Protein AF-A0A6G2D5B6-F1 (afdb_monomer_lite)

Sequence (195 aa):
SSVTNPEGFRYNTQAQFISVTIPQNAKKISLKSFAGEHTWGDEVVFADAKLIKTVSTQTITPDLLNKGINGGVYLSDLEWVDATHGDDDKSKTVQKDKPFTPGNNGSNNKIKLLIDGKEVEFNKGLGTVASNPSSIKYDVSGANVTRFISYVGIDRSANHLNSDYADIQKFEVVADGKVIYSSDSKYPKGIKYDT

Radius of gyration: 15.68 Å; chains: 1; bounding box: 34×40×46 Å

InterPro domains:
  IPR008979 Galactose-binding-like domain superfamily [SSF49785] (2-54)
  IPR008979 Galactose-binding-like domain superfamily [SSF49785] (70-195)
  IPR013222 Glycosyl hydrolase family 98, putative carbohydrate-binding module [PF08305] (73-184)
  IPR013222 Glycosyl hydrolase family 98, putative carbohydrate-binding module [SM00776] (69-195)
  IPR038637 NPCBM domain superfamily [G3DSA:2.60.120.1060] (1-56)
  IPR038637 NPCBM domain superfamily [G3DSA:2.60.120.1060] (57-195)

Organism: Streptococcus pneumoniae (NCBI:txid1313)

Structure (mmCIF, N/CA/C/O backbone):
data_AF-A0A6G2D5B6-F1
#
_entry.id   AF-A0A6G2D5B6-F1
#
loop_
_atom_site.group_PDB
_atom_site.id
_atom_site.type_symbol
_atom_site.label_atom_id
_atom_site.label_alt_id
_atom_site.label_comp_id
_atom_site.label_asym_id
_atom_site.label_entity_id
_atom_site.label_seq_id
_atom_site.pdbx_PDB_ins_code
_atom_site.Cartn_x
_atom_site.Cartn_y
_atom_site.Cartn_z
_atom_site.occupancy
_atom_site.B_iso_or_equiv
_atom_site.auth_seq_id
_atom_site.auth_comp_id
_atom_site.auth_asym_id
_atom_site.auth_atom_id
_atom_site.pdbx_PDB_model_num
ATOM 1 N N . SER A 1 1 ? -14.657 14.402 -26.625 1.00 35.28 1 SER A N 1
ATOM 2 C CA . SER A 1 1 ? -14.292 15.005 -25.330 1.00 35.28 1 SER A CA 1
ATOM 3 C C . SER A 1 1 ? -13.106 14.235 -24.788 1.00 35.28 1 SER A C 1
ATOM 5 O O . SER A 1 1 ? -13.252 13.077 -24.429 1.00 35.28 1 SER A O 1
ATOM 7 N N . SER A 1 2 ? -11.914 14.824 -24.829 1.00 28.02 2 SER A N 1
ATOM 8 C CA . SER A 1 2 ? -10.714 14.243 -24.224 1.00 28.02 2 SER A CA 1
ATOM 9 C C . SER A 1 2 ? -10.890 14.272 -22.710 1.00 28.02 2 SER A C 1
ATOM 11 O O . SER A 1 2 ? -10.758 15.326 -22.090 1.00 28.02 2 SER A O 1
ATOM 13 N N . VAL A 1 3 ? -11.277 13.136 -22.132 1.00 32.19 3 VAL A N 1
ATOM 14 C CA . VAL A 1 3 ? -11.217 12.932 -20.687 1.00 32.19 3 VAL A CA 1
ATOM 15 C C . VAL A 1 3 ? -9.738 13.014 -20.339 1.00 32.19 3 VAL A C 1
ATOM 17 O O . VAL A 1 3 ? -8.967 12.119 -20.664 1.00 32.19 3 VAL A O 1
ATOM 20 N N . THR A 1 4 ? -9.315 14.142 -19.779 1.00 35.69 4 THR A N 1
ATOM 21 C CA . THR A 1 4 ? -8.015 14.241 -19.128 1.00 35.69 4 THR A CA 1
ATOM 22 C C . THR A 1 4 ? -8.052 13.243 -17.981 1.00 35.69 4 THR A C 1
ATOM 24 O O . THR A 1 4 ? -8.719 13.503 -16.977 1.00 35.69 4 THR A O 1
ATOM 27 N N . ASN A 1 5 ? -7.411 12.084 -18.153 1.00 40.75 5 ASN A N 1
ATOM 28 C CA . ASN A 1 5 ? -7.082 11.231 -17.020 1.00 40.75 5 ASN A CA 1
ATOM 29 C C . ASN A 1 5 ? -6.375 12.127 -15.989 1.00 40.75 5 ASN A C 1
ATOM 31 O O . ASN A 1 5 ? -5.531 12.935 -16.397 1.00 40.75 5 ASN A O 1
ATOM 35 N N . PRO A 1 6 ? -6.739 12.070 -14.696 1.00 52.88 6 PRO A N 1
ATOM 36 C CA . PRO A 1 6 ? -5.962 12.764 -13.676 1.00 52.88 6 PRO A CA 1
ATOM 37 C C . PRO A 1 6 ? -4.495 12.363 -13.868 1.00 52.88 6 PRO A C 1
ATOM 39 O O . PRO A 1 6 ? -4.231 11.178 -14.075 1.00 52.88 6 PRO A O 1
ATOM 42 N N . GLU A 1 7 ? -3.557 13.323 -13.905 1.00 70.19 7 GLU A N 1
ATOM 43 C CA . GLU A 1 7 ? -2.139 12.954 -14.023 1.00 70.19 7 GLU A CA 1
ATOM 44 C C . GLU A 1 7 ? -1.847 12.044 -12.810 1.00 70.19 7 GLU A C 1
ATOM 46 O O . GLU A 1 7 ? -2.046 12.440 -11.665 1.00 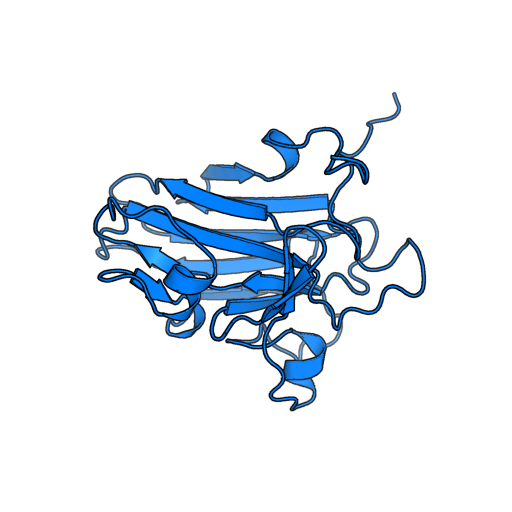70.19 7 GLU A O 1
ATOM 51 N N . GLY A 1 8 ? -1.576 10.763 -13.048 1.00 81.56 8 GLY A N 1
ATOM 52 C CA . GLY A 1 8 ? -1.497 9.753 -11.997 1.00 81.56 8 GLY A CA 1
ATOM 53 C C . GLY A 1 8 ? -0.216 9.870 -11.167 1.00 81.56 8 GLY A C 1
ATOM 54 O O . GLY A 1 8 ? 0.294 10.955 -10.888 1.00 81.56 8 GLY A O 1
ATOM 55 N N . PHE A 1 9 ? 0.346 8.728 -10.792 1.00 87.56 9 PHE A N 1
ATOM 56 C CA . PHE A 1 9 ? 1.683 8.622 -10.225 1.00 87.56 9 PHE A CA 1
ATOM 57 C C . PHE A 1 9 ? 2.639 8.106 -11.294 1.00 87.56 9 PHE A C 1
ATOM 59 O O . PHE A 1 9 ? 2.364 7.102 -11.946 1.00 87.56 9 PHE A O 1
ATOM 66 N N . ARG A 1 10 ? 3.774 8.792 -11.422 1.00 89.88 10 ARG A N 1
ATOM 67 C CA . ARG A 1 10 ? 4.937 8.418 -12.227 1.00 89.88 10 ARG A CA 1
ATOM 68 C C . ARG A 1 10 ? 6.090 8.014 -11.324 1.00 89.88 10 ARG A C 1
ATOM 70 O O . ARG A 1 10 ? 6.077 8.276 -10.118 1.00 89.88 10 ARG A O 1
ATOM 77 N N . TYR A 1 11 ? 7.139 7.437 -11.909 1.00 87.50 11 TYR A N 1
ATOM 78 C CA . TYR A 1 11 ? 8.318 7.025 -11.143 1.00 87.50 11 TYR A CA 1
ATOM 79 C C . TYR A 1 11 ? 8.907 8.173 -10.304 1.00 87.50 11 TYR A C 1
ATOM 81 O O . TYR A 1 11 ? 9.361 7.941 -9.195 1.00 87.50 11 TYR A O 1
ATOM 89 N N . ASN A 1 12 ? 8.891 9.421 -10.771 1.00 86.75 12 ASN A N 1
ATOM 90 C CA . ASN A 1 12 ? 9.445 10.577 -10.056 1.00 86.75 12 ASN A CA 1
ATOM 91 C C . ASN A 1 12 ? 8.426 11.303 -9.158 1.00 86.75 12 ASN A C 1
ATOM 93 O O . ASN A 1 12 ? 8.773 12.307 -8.538 1.00 86.75 12 ASN A O 1
ATOM 97 N N . THR A 1 13 ? 7.191 10.808 -9.055 1.00 88.12 13 THR A N 1
ATOM 98 C CA . THR A 1 13 ? 6.174 11.396 -8.182 1.00 88.12 13 THR A CA 1
ATOM 99 C C . THR A 1 13 ? 6.577 11.247 -6.717 1.00 88.12 13 THR A C 1
ATOM 101 O O . THR A 1 13 ? 6.950 10.160 -6.267 1.00 88.12 13 THR A O 1
ATOM 104 N N . GLN A 1 14 ? 6.487 12.346 -5.964 1.00 90.62 14 GLN A N 1
ATOM 105 C CA . GLN A 1 14 ? 6.689 12.312 -4.520 1.00 90.62 14 GLN A CA 1
ATOM 106 C C . GLN A 1 14 ? 5.610 11.459 -3.847 1.00 90.62 14 GLN A C 1
ATOM 108 O O . GLN A 1 14 ? 4.440 11.473 -4.237 1.00 90.62 14 GLN A O 1
ATOM 113 N N . ALA A 1 15 ? 6.000 10.725 -2.813 1.00 90.25 15 ALA A N 1
ATOM 114 C CA . ALA A 1 15 ? 5.080 9.922 -2.038 1.00 90.25 15 ALA A CA 1
ATOM 115 C C . ALA A 1 15 ? 4.042 10.796 -1.342 1.00 90.25 15 ALA A C 1
ATOM 117 O O . ALA A 1 15 ? 4.342 11.846 -0.774 1.00 90.25 15 ALA A O 1
ATOM 118 N N . GLN A 1 16 ? 2.807 10.313 -1.332 1.00 89.94 16 GLN A N 1
ATOM 119 C CA . GLN A 1 16 ? 1.714 10.992 -0.661 1.00 89.94 16 GLN A CA 1
ATOM 120 C C . GLN A 1 16 ? 1.486 10.408 0.719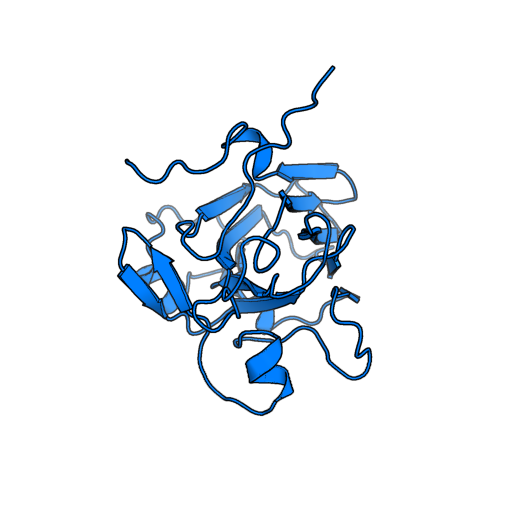 1.00 89.94 16 GLN A C 1
ATOM 122 O O . GLN A 1 16 ? 1.273 9.205 0.871 1.00 89.94 16 GLN A O 1
ATOM 127 N N . PHE A 1 17 ? 1.470 11.280 1.723 1.00 89.12 17 PHE A N 1
ATOM 128 C CA . PHE A 1 17 ? 1.008 10.915 3.051 1.00 89.12 17 PHE A CA 1
ATOM 129 C C . PHE A 1 17 ? -0.522 10.841 3.088 1.00 89.12 17 PHE A C 1
ATOM 131 O O . PHE A 1 17 ? -1.223 11.800 2.745 1.00 89.12 17 PHE A O 1
ATOM 138 N N . ILE A 1 18 ? -1.041 9.714 3.564 1.00 89.12 18 ILE A N 1
ATOM 139 C CA . ILE A 1 18 ? -2.468 9.447 3.718 1.00 89.12 18 ILE A CA 1
ATOM 140 C C . ILE A 1 18 ? -2.763 9.237 5.198 1.00 89.12 18 ILE A C 1
ATOM 142 O O . ILE A 1 18 ? -2.106 8.448 5.872 1.00 89.12 18 ILE A O 1
ATOM 146 N N . SER A 1 19 ? -3.787 9.928 5.694 1.00 89.38 19 SER A N 1
ATOM 147 C CA . SER A 1 19 ? -4.329 9.756 7.040 1.00 89.38 19 SER A CA 1
ATOM 148 C C . SER A 1 19 ? -5.839 9.921 6.977 1.00 89.38 19 SER A C 1
ATOM 150 O O . SER A 1 19 ? -6.347 11.030 6.802 1.00 89.38 19 SER A O 1
ATOM 152 N N . VAL A 1 20 ? -6.558 8.802 7.040 1.00 90.50 20 VAL A N 1
ATOM 153 C CA . VAL A 1 20 ? -7.995 8.750 6.738 1.00 90.50 20 VAL A CA 1
ATOM 154 C C . VAL A 1 20 ? -8.753 8.155 7.908 1.00 90.50 20 VAL A C 1
ATOM 156 O O . VAL A 1 20 ? -8.360 7.133 8.471 1.00 90.50 20 VAL A O 1
ATOM 159 N N . THR A 1 21 ? -9.839 8.819 8.291 1.00 91.31 21 THR A N 1
ATOM 160 C CA . THR A 1 21 ? -10.740 8.322 9.330 1.00 91.31 21 THR A CA 1
ATOM 161 C C . THR A 1 21 ? -11.545 7.154 8.776 1.00 91.31 21 THR A C 1
ATOM 163 O O . THR A 1 21 ? -12.127 7.249 7.696 1.00 91.31 21 THR A O 1
ATOM 166 N N . ILE A 1 22 ? -11.590 6.058 9.526 1.00 91.88 22 ILE A N 1
ATOM 167 C CA . ILE A 1 22 ? -12.395 4.886 9.192 1.00 91.88 22 ILE A CA 1
ATOM 168 C C . ILE A 1 22 ? -13.758 5.034 9.884 1.00 91.88 22 ILE A C 1
ATOM 170 O O . ILE A 1 22 ? -13.793 5.376 11.070 1.00 91.88 22 ILE A O 1
ATOM 174 N N . PRO A 1 23 ? -14.883 4.820 9.172 1.00 91.94 23 PRO A N 1
ATOM 175 C CA . PRO A 1 23 ? -16.209 4.857 9.777 1.00 91.94 23 PRO A CA 1
ATOM 176 C C . PRO A 1 23 ? -16.317 3.932 10.993 1.00 91.94 23 PRO A C 1
ATOM 178 O O . PRO A 1 23 ? -15.758 2.835 11.005 1.00 91.94 23 PRO A O 1
ATOM 181 N N . GLN A 1 24 ? -17.069 4.360 12.009 1.00 88.88 24 GLN A N 1
ATOM 182 C CA . GLN A 1 24 ? -17.345 3.508 13.163 1.00 88.88 24 GLN A CA 1
ATOM 183 C C . GLN A 1 24 ? -17.981 2.190 12.714 1.00 88.88 24 GLN A C 1
ATOM 185 O O . GLN A 1 24 ? -18.845 2.176 11.839 1.00 88.88 24 GLN A O 1
ATOM 190 N N . ASN A 1 25 ? -17.567 1.096 13.354 1.00 89.00 25 ASN A N 1
ATOM 191 C CA . ASN A 1 25 ? -18.041 -0.261 13.078 1.00 89.00 25 ASN A CA 1
ATOM 192 C C . ASN A 1 25 ? -17.725 -0.773 11.665 1.00 89.00 25 ASN A C 1
ATOM 194 O O . ASN A 1 25 ? -18.338 -1.759 11.246 1.00 89.00 25 ASN A O 1
ATOM 198 N N . ALA A 1 26 ? -16.786 -0.138 10.949 1.00 93.50 26 ALA A N 1
ATOM 199 C CA . ALA A 1 26 ? -16.317 -0.664 9.679 1.00 93.50 26 ALA A CA 1
ATOM 200 C C . ALA A 1 26 ? -15.845 -2.110 9.859 1.00 93.50 26 ALA A C 1
ATOM 202 O O . ALA A 1 26 ? -15.137 -2.422 10.821 1.00 93.50 26 ALA A O 1
ATOM 203 N N . LYS A 1 27 ? -16.253 -2.996 8.952 1.00 95.56 27 LYS A N 1
ATOM 204 C CA . LYS A 1 27 ? -15.915 -4.427 9.024 1.00 95.56 27 LYS A CA 1
ATOM 205 C C . LYS A 1 27 ? -14.795 -4.794 8.077 1.00 95.56 27 LYS A C 1
ATOM 207 O O . LYS A 1 27 ? -14.061 -5.735 8.333 1.00 95.56 27 LYS A O 1
ATOM 212 N N . LYS A 1 28 ? -14.650 -4.058 6.985 1.00 96.81 28 LYS A N 1
ATOM 213 C CA . LYS A 1 28 ? -13.671 -4.338 5.948 1.00 96.81 28 LYS A CA 1
ATOM 214 C C . LYS A 1 28 ? -12.988 -3.065 5.508 1.00 96.81 28 LYS A C 1
ATOM 216 O O . LYS A 1 28 ? -13.651 -2.073 5.211 1.00 96.81 28 LYS A O 1
ATOM 221 N N . ILE A 1 29 ? -11.672 -3.140 5.368 1.00 97.19 29 ILE A N 1
ATOM 222 C CA . ILE A 1 29 ? -10.880 -2.138 4.658 1.00 97.19 29 ILE A CA 1
ATOM 223 C C . ILE A 1 29 ? -10.251 -2.772 3.420 1.00 97.19 29 ILE A C 1
ATOM 225 O O . ILE A 1 29 ? -9.898 -3.952 3.409 1.00 97.19 29 ILE A O 1
ATOM 229 N N . SER A 1 30 ? -10.170 -2.019 2.331 1.00 97.56 30 SER A N 1
ATOM 230 C CA . SER A 1 30 ? -9.502 -2.443 1.104 1.00 97.56 30 SER A CA 1
ATOM 231 C C . SER A 1 30 ? -8.621 -1.324 0.572 1.00 97.56 30 SER A C 1
ATOM 233 O O . SER A 1 30 ? -9.078 -0.191 0.425 1.00 97.56 30 SER A O 1
ATOM 235 N N . LEU A 1 31 ? -7.373 -1.665 0.277 1.00 98.00 31 LEU A N 1
ATOM 236 C CA . LEU A 1 31 ? -6.421 -0.828 -0.441 1.00 98.00 31 LEU A CA 1
ATOM 237 C C . LEU A 1 31 ? -6.525 -1.213 -1.917 1.00 98.00 31 LEU A C 1
ATOM 239 O O . LEU A 1 31 ? -6.400 -2.399 -2.229 1.00 98.00 31 LEU A O 1
ATOM 243 N N . LYS A 1 32 ? -6.816 -0.261 -2.806 1.00 98.00 32 LYS A N 1
ATOM 244 C CA . LYS A 1 32 ? -6.979 -0.520 -4.242 1.00 98.00 32 LYS A CA 1
ATOM 245 C C . LYS A 1 32 ? -6.041 0.327 -5.084 1.00 98.00 32 LYS A C 1
ATOM 247 O O . LYS A 1 32 ? -6.094 1.549 -4.978 1.00 98.00 32 LYS A O 1
ATOM 252 N N . SER A 1 33 ? -5.278 -0.310 -5.966 1.00 96.69 33 SER A N 1
ATOM 253 C CA . SER A 1 33 ? -4.358 0.382 -6.875 1.00 96.69 33 SER A CA 1
ATOM 254 C C . SER A 1 33 ? -4.756 0.162 -8.328 1.00 96.69 33 SER A C 1
ATOM 256 O O . SER A 1 33 ? -4.870 -0.989 -8.772 1.00 96.69 33 SER A O 1
ATOM 258 N N . PHE A 1 34 ? -4.950 1.270 -9.042 1.00 95.19 34 PHE A N 1
ATOM 259 C CA . PHE A 1 34 ? -5.425 1.315 -10.419 1.00 95.19 34 PHE A CA 1
ATOM 260 C C . PHE A 1 34 ? -4.263 1.617 -11.366 1.00 95.19 34 PHE A C 1
ATOM 262 O O . PHE A 1 34 ? -3.658 2.683 -11.269 1.00 95.19 34 PHE A O 1
ATOM 269 N N . ALA A 1 35 ? -3.961 0.674 -12.248 1.00 91.94 35 ALA A N 1
ATOM 270 C CA . ALA A 1 35 ? -2.974 0.806 -13.308 1.00 91.94 35 ALA A CA 1
ATOM 271 C C . ALA A 1 35 ? -3.462 1.771 -14.396 1.00 91.94 35 ALA A C 1
ATOM 273 O O . ALA A 1 35 ? -4.663 2.031 -14.512 1.00 91.94 35 ALA A O 1
ATOM 274 N N . GLY A 1 36 ? -2.523 2.301 -15.175 1.00 87.50 36 GLY A N 1
ATOM 275 C CA . GLY A 1 36 ? -2.739 3.034 -16.420 1.00 87.50 36 GLY A CA 1
ATOM 276 C C . GLY A 1 36 ? -3.270 2.137 -17.534 1.00 87.50 36 GLY A C 1
ATOM 277 O O . GLY A 1 36 ? -4.255 1.416 -17.375 1.00 87.50 36 GLY A O 1
ATOM 278 N N . GLU A 1 37 ? -2.623 2.206 -18.690 1.00 87.12 37 GLU A N 1
ATOM 279 C CA . GLU A 1 37 ? -2.917 1.322 -19.824 1.00 87.12 37 GLU A CA 1
ATOM 280 C C . GLU A 1 37 ? -2.371 -0.099 -19.604 1.00 87.12 37 GLU A C 1
ATOM 282 O O . GLU A 1 37 ? -2.962 -1.084 -20.057 1.00 87.12 37 GLU A O 1
ATOM 287 N N . HIS A 1 38 ? -1.270 -0.210 -18.860 1.00 88.94 38 HIS A N 1
ATOM 288 C CA . HIS A 1 38 ? -0.549 -1.447 -18.567 1.00 88.94 38 HIS A CA 1
ATOM 289 C C . HIS A 1 38 ? -0.212 -1.527 -17.078 1.00 88.94 38 HIS A C 1
ATOM 291 O O . HIS A 1 38 ? -0.259 -0.519 -16.390 1.00 88.94 38 HIS A O 1
ATOM 297 N N . THR A 1 39 ? 0.152 -2.715 -16.587 1.00 92.69 39 THR A N 1
ATOM 298 C CA . THR A 1 39 ? 0.587 -2.938 -15.190 1.00 92.69 39 THR A CA 1
ATOM 299 C C . THR A 1 39 ? 2.110 -2.859 -15.018 1.00 92.69 39 THR A C 1
ATOM 301 O O . THR A 1 39 ? 2.661 -3.214 -13.974 1.00 92.69 39 THR A O 1
ATOM 304 N N . TRP A 1 40 ? 2.828 -2.463 -16.068 1.00 90.88 40 TRP A N 1
ATOM 305 C CA . TRP A 1 40 ? 4.275 -2.607 -16.161 1.00 90.88 40 TRP A CA 1
ATOM 306 C C . TRP A 1 40 ? 5.001 -1.624 -15.249 1.00 90.88 40 TRP A C 1
ATOM 308 O O . TRP A 1 40 ? 4.860 -0.417 -15.374 1.00 90.88 40 TRP A O 1
ATOM 318 N N . GLY A 1 41 ? 5.819 -2.130 -14.325 1.00 87.50 41 GLY A N 1
ATOM 319 C CA . GLY A 1 41 ? 6.552 -1.268 -13.393 1.00 87.50 41 GLY A CA 1
ATOM 320 C C . GLY A 1 41 ? 5.665 -0.529 -12.385 1.00 87.50 41 GLY A C 1
ATOM 321 O O . GLY A 1 41 ? 6.181 0.302 -11.640 1.00 87.50 41 GLY A O 1
ATOM 322 N N . ASP A 1 42 ? 4.370 -0.856 -12.304 1.00 92.88 42 ASP A N 1
ATOM 323 C CA . ASP A 1 42 ? 3.409 -0.270 -11.362 1.00 92.88 42 ASP A CA 1
ATOM 324 C C . ASP A 1 42 ? 3.588 -0.830 -9.942 1.00 92.88 42 ASP A C 1
ATOM 326 O O . ASP A 1 42 ? 2.636 -1.267 -9.291 1.00 92.88 42 ASP A O 1
ATOM 330 N N . GLU A 1 43 ? 4.832 -0.835 -9.469 1.00 93.50 43 GLU A N 1
ATOM 331 C CA . GLU A 1 43 ? 5.305 -1.329 -8.175 1.00 93.50 43 GLU A CA 1
ATOM 332 C C . GLU A 1 43 ? 4.850 -0.385 -7.050 1.00 93.50 43 GLU A C 1
ATOM 334 O O . GLU A 1 43 ? 5.628 0.382 -6.470 1.00 93.50 43 GLU A O 1
ATOM 339 N N . VAL A 1 44 ? 3.547 -0.409 -6.771 1.00 96.44 44 VAL A N 1
ATOM 340 C CA . VAL A 1 44 ? 2.918 0.385 -5.719 1.00 96.44 44 VAL A CA 1
ATOM 341 C C . VAL A 1 44 ? 3.377 -0.115 -4.363 1.00 96.44 44 VAL A C 1
ATOM 343 O O . VAL A 1 44 ? 3.246 -1.297 -4.036 1.00 96.44 44 VAL A O 1
ATOM 346 N N . VAL A 1 45 ? 3.805 0.819 -3.522 1.00 97.31 45 VAL A N 1
ATOM 347 C CA . VAL A 1 45 ? 4.091 0.548 -2.117 1.00 97.31 45 VAL A CA 1
ATOM 348 C C . VAL A 1 45 ? 3.189 1.357 -1.192 1.00 97.31 45 VAL A C 1
ATOM 350 O O . VAL A 1 45 ? 3.025 2.569 -1.339 1.00 97.31 45 VAL A O 1
ATOM 353 N N . PHE A 1 46 ? 2.632 0.669 -0.197 1.00 97.06 46 PHE A N 1
ATOM 354 C CA . PHE A 1 46 ? 2.007 1.251 0.990 1.00 97.06 46 PHE A CA 1
ATOM 355 C C . PHE A 1 46 ? 3.044 1.264 2.103 1.00 97.06 46 PHE A C 1
ATOM 357 O O . PHE A 1 46 ? 3.076 0.381 2.966 1.00 97.06 46 PHE A O 1
ATOM 364 N N . ALA A 1 47 ? 3.953 2.228 2.023 1.00 95.19 47 ALA A N 1
ATOM 365 C CA . ALA A 1 47 ? 5.024 2.377 2.987 1.00 95.19 47 ALA A CA 1
ATOM 366 C C . ALA A 1 47 ? 4.448 2.748 4.355 1.00 95.19 47 ALA A C 1
ATOM 368 O O . ALA A 1 47 ? 3.682 3.705 4.504 1.00 95.19 47 ALA A O 1
ATOM 369 N N . ASP A 1 48 ? 4.835 1.969 5.356 1.00 93.62 48 ASP A N 1
ATOM 370 C CA . ASP A 1 48 ? 4.440 2.136 6.744 1.00 93.62 48 ASP A CA 1
ATOM 371 C C . ASP A 1 48 ? 2.919 2.086 6.985 1.00 93.62 48 ASP A C 1
ATOM 373 O O . ASP A 1 48 ? 2.366 2.751 7.866 1.00 93.62 48 ASP A O 1
ATOM 377 N N . ALA A 1 49 ? 2.223 1.274 6.190 1.00 94.25 49 ALA A N 1
ATOM 378 C CA . ALA A 1 49 ? 0.784 1.084 6.277 1.00 94.25 49 ALA A CA 1
ATOM 379 C C . ALA A 1 49 ? 0.356 0.563 7.657 1.00 94.25 49 ALA A C 1
ATOM 381 O O . ALA A 1 49 ? 0.773 -0.518 8.083 1.00 94.25 49 ALA A O 1
ATOM 382 N N . LYS A 1 50 ? -0.522 1.298 8.348 1.00 92.75 50 LYS A N 1
ATOM 383 C CA . LYS A 1 50 ? -1.025 0.918 9.677 1.00 92.75 50 LYS A CA 1
ATOM 384 C C . LYS A 1 50 ? -2.489 1.263 9.920 1.00 92.75 50 LYS A C 1
ATOM 386 O O . LYS A 1 50 ? -3.014 2.248 9.398 1.00 92.75 50 LYS A O 1
ATOM 391 N N . LEU A 1 51 ? -3.105 0.482 10.802 1.00 92.62 51 LEU A N 1
ATOM 392 C CA . LEU A 1 51 ? -4.405 0.745 11.415 1.00 92.62 51 LEU A CA 1
ATOM 393 C C . LEU A 1 51 ? -4.194 1.274 12.833 1.00 92.62 51 LEU A C 1
ATOM 395 O O . LEU A 1 51 ? -3.393 0.732 13.589 1.00 92.62 51 LEU A O 1
ATOM 399 N N . ILE A 1 52 ? -4.912 2.330 13.202 1.00 88.94 52 ILE A N 1
ATOM 400 C CA . ILE A 1 52 ? -4.800 2.981 14.509 1.00 88.94 52 ILE A CA 1
ATOM 401 C C . ILE A 1 52 ? -6.153 2.922 15.214 1.00 88.94 52 ILE A C 1
ATOM 403 O O . ILE A 1 52 ? -7.185 3.217 14.608 1.00 88.94 52 ILE A O 1
ATOM 407 N N . LYS A 1 53 ? -6.146 2.549 16.500 1.00 82.94 53 LYS A N 1
ATOM 408 C CA . LYS A 1 53 ? -7.352 2.514 17.348 1.00 82.94 53 LYS A CA 1
ATOM 409 C C . LYS A 1 53 ? -7.610 3.839 18.068 1.00 82.94 53 LYS A C 1
ATOM 411 O O . LYS A 1 53 ? -8.746 4.303 18.095 1.00 82.94 53 LYS A O 1
ATOM 416 N N . THR A 1 54 ? -6.564 4.485 18.581 1.00 71.69 54 THR A N 1
ATOM 417 C CA . THR A 1 54 ? -6.673 5.739 19.343 1.00 71.69 54 THR A CA 1
ATOM 418 C C . THR A 1 54 ? -6.047 6.885 18.568 1.00 71.69 54 THR A C 1
ATOM 420 O O . THR A 1 54 ? -4.926 6.764 18.084 1.00 71.69 54 THR A O 1
ATOM 423 N N . VAL A 1 55 ? -6.754 8.010 18.455 1.00 60.16 55 VAL A N 1
ATOM 424 C CA . VAL A 1 55 ? -6.249 9.194 17.752 1.00 60.16 55 VAL A CA 1
ATOM 425 C C . VAL A 1 55 ? -4.973 9.676 18.449 1.00 60.16 55 VAL A C 1
ATOM 427 O O . VAL A 1 55 ? -5.027 10.212 19.553 1.00 60.16 55 VAL A O 1
ATOM 430 N N . SER A 1 56 ? -3.815 9.444 17.829 1.00 60.38 56 SER A N 1
ATOM 431 C CA . SER A 1 56 ? -2.565 10.047 18.287 1.00 60.38 56 SER A CA 1
ATOM 432 C C . SER A 1 56 ? -2.639 11.548 18.025 1.00 60.38 56 SER A C 1
ATOM 434 O O . SER A 1 56 ? -2.976 11.970 16.918 1.00 60.38 56 SER A O 1
ATOM 436 N N . THR A 1 57 ? -2.338 12.354 19.040 1.00 60.22 57 THR A N 1
ATOM 437 C CA . THR A 1 57 ? -2.221 13.815 18.923 1.00 60.22 57 THR A CA 1
ATOM 438 C C . THR A 1 57 ? -0.854 14.249 18.388 1.00 60.22 57 THR A C 1
ATOM 440 O O . THR A 1 57 ? -0.638 15.437 18.166 1.00 60.22 57 THR A O 1
ATOM 443 N N . GLN A 1 58 ? 0.075 13.308 18.175 1.00 67.62 58 GLN A N 1
ATOM 444 C CA . GLN A 1 58 ? 1.393 13.610 17.624 1.00 67.62 58 GLN A CA 1
ATOM 445 C C . GLN A 1 58 ? 1.314 13.889 16.123 1.00 67.62 58 GLN A C 1
ATOM 447 O O . GLN A 1 58 ? 0.652 13.170 15.371 1.00 67.62 58 GLN A O 1
ATOM 452 N N . THR A 1 59 ? 2.048 14.910 15.684 1.00 70.19 59 THR A N 1
ATOM 453 C CA . THR A 1 59 ? 2.314 15.155 14.266 1.00 70.19 59 THR A CA 1
ATOM 454 C C . THR A 1 59 ? 3.010 13.939 13.663 1.00 70.19 59 THR A C 1
ATOM 456 O O . THR A 1 59 ? 4.018 13.469 14.187 1.00 70.19 59 THR A O 1
ATOM 459 N N . ILE A 1 60 ? 2.469 13.423 12.563 1.00 71.31 60 ILE A N 1
ATOM 460 C CA . ILE A 1 60 ? 3.004 12.234 11.903 1.00 71.31 60 ILE A CA 1
ATOM 461 C C . ILE A 1 60 ? 4.178 12.631 11.006 1.00 71.31 60 ILE A C 1
ATOM 463 O O . ILE A 1 60 ? 4.003 13.409 10.073 1.00 71.31 60 ILE A O 1
ATOM 467 N N . THR A 1 61 ? 5.362 12.085 11.282 1.00 72.75 61 THR A N 1
ATOM 468 C CA . THR A 1 61 ? 6.584 12.250 10.475 1.00 72.75 61 THR A CA 1
ATOM 469 C C . THR A 1 61 ? 7.100 10.884 10.008 1.00 72.75 61 THR A C 1
ATOM 471 O O . THR A 1 61 ? 6.781 9.883 10.656 1.00 72.75 61 THR A O 1
ATOM 474 N N . PRO A 1 62 ? 7.908 10.797 8.929 1.00 69.50 62 PRO A N 1
ATOM 475 C CA . PRO A 1 62 ? 8.555 9.542 8.521 1.00 69.50 62 PRO A CA 1
ATOM 476 C C . PRO A 1 62 ? 9.342 8.856 9.652 1.00 69.50 62 PRO A C 1
ATOM 478 O O . PRO A 1 62 ? 9.278 7.637 9.794 1.00 69.50 62 PRO A O 1
ATOM 481 N N . ASP A 1 63 ? 10.006 9.629 10.515 1.00 75.94 63 ASP A N 1
ATOM 482 C CA . ASP A 1 63 ? 10.740 9.089 11.667 1.00 75.94 63 ASP A CA 1
ATOM 483 C C . ASP A 1 63 ? 9.814 8.488 12.732 1.00 75.94 63 ASP A C 1
ATOM 485 O O . ASP A 1 63 ? 10.083 7.405 13.253 1.00 75.94 63 ASP A O 1
ATOM 489 N N . LEU A 1 64 ? 8.701 9.162 13.056 1.00 74.75 64 LEU A N 1
ATOM 490 C CA . LEU A 1 64 ? 7.713 8.644 14.011 1.00 74.75 64 LEU A CA 1
ATOM 491 C C . LEU A 1 64 ? 7.056 7.364 13.487 1.00 74.75 64 LEU A C 1
ATOM 493 O O . LEU A 1 64 ? 6.813 6.422 14.237 1.00 74.75 64 LEU A O 1
ATOM 497 N N . LEU A 1 65 ? 6.783 7.349 12.189 1.00 70.94 65 LEU A N 1
ATOM 498 C CA . LEU A 1 65 ? 6.266 6.211 11.450 1.00 70.94 65 LEU A CA 1
ATOM 499 C C . LEU A 1 65 ? 7.214 5.007 11.552 1.00 70.94 65 LEU A C 1
ATOM 501 O O . LEU A 1 65 ? 6.822 3.979 12.099 1.00 70.94 65 LEU A O 1
ATOM 505 N N . ASN A 1 66 ? 8.494 5.182 11.208 1.00 72.94 66 ASN A N 1
ATOM 506 C CA . ASN A 1 66 ? 9.515 4.134 11.316 1.00 72.94 66 ASN A CA 1
ATOM 507 C C . ASN A 1 66 ? 9.790 3.663 12.758 1.00 72.94 66 ASN A C 1
ATOM 509 O O . ASN A 1 66 ? 10.163 2.505 12.961 1.00 72.94 66 ASN A O 1
ATOM 513 N N . LYS A 1 67 ? 9.626 4.538 13.760 1.00 78.56 67 LYS A N 1
ATOM 514 C CA . LYS A 1 67 ? 9.758 4.195 15.189 1.00 78.56 67 LYS A CA 1
ATOM 515 C C . LYS A 1 67 ? 8.549 3.417 15.725 1.00 78.56 67 LYS A C 1
ATOM 517 O O . LYS A 1 67 ? 8.669 2.714 16.727 1.00 78.56 67 LYS A O 1
ATOM 522 N N . GLY A 1 68 ? 7.404 3.533 15.059 1.00 73.69 68 GLY A N 1
ATOM 523 C CA . GLY A 1 68 ? 6.130 2.986 15.494 1.00 73.69 68 GLY A CA 1
ATOM 524 C C . GLY A 1 68 ? 5.300 3.969 16.312 1.00 73.69 68 GLY A C 1
ATOM 525 O O . GLY A 1 68 ? 5.795 4.760 17.115 1.00 73.69 68 GLY A O 1
ATOM 526 N N . ILE A 1 69 ? 3.988 3.887 16.103 1.00 78.12 69 ILE A N 1
ATOM 527 C CA . ILE A 1 69 ? 2.986 4.704 16.787 1.00 78.12 69 ILE A CA 1
ATOM 528 C C . ILE A 1 69 ? 2.303 3.832 17.832 1.00 78.12 69 ILE A C 1
ATOM 530 O O . ILE A 1 69 ? 1.811 2.750 17.513 1.00 78.12 69 ILE A O 1
ATOM 534 N N . ASN A 1 70 ? 2.235 4.310 19.074 1.00 77.69 70 ASN A N 1
ATOM 535 C CA . ASN A 1 70 ? 1.522 3.599 20.130 1.00 77.69 70 ASN A CA 1
ATOM 536 C C . ASN A 1 70 ? 0.039 3.417 19.749 1.00 77.69 70 ASN A C 1
ATOM 538 O O . ASN A 1 70 ? -0.635 4.378 19.377 1.00 77.69 70 ASN A O 1
ATOM 542 N N . GLY A 1 71 ? -0.461 2.182 19.819 1.00 81.44 71 GLY A N 1
ATOM 543 C CA . GLY A 1 71 ? -1.806 1.820 19.353 1.00 81.44 71 GLY A CA 1
ATOM 544 C C . GLY A 1 71 ? -1.956 1.686 17.830 1.00 81.44 71 GLY A C 1
ATOM 545 O O . GLY A 1 71 ? -3.078 1.497 17.353 1.00 81.44 71 GLY A O 1
ATOM 546 N N . GLY A 1 72 ? -0.857 1.788 17.076 1.00 88.25 72 GLY A N 1
ATOM 547 C CA . GLY A 1 72 ? -0.779 1.459 15.657 1.00 88.25 72 GLY A CA 1
ATOM 548 C C . GLY A 1 72 ? -0.420 -0.012 15.440 1.00 88.25 72 GLY A C 1
ATOM 549 O O . GLY A 1 72 ? 0.450 -0.551 16.117 1.00 88.25 72 GLY A O 1
ATOM 550 N N . VAL A 1 73 ? -1.085 -0.649 14.481 1.00 92.94 73 VAL A N 1
ATOM 551 C CA . VAL A 1 73 ? -0.827 -2.029 14.053 1.00 92.94 73 VAL A CA 1
ATOM 552 C C . VAL A 1 73 ? -0.473 -2.006 12.573 1.00 92.94 73 VAL A C 1
ATOM 554 O O . VAL A 1 73 ? -1.266 -1.513 11.766 1.00 92.94 73 VAL A O 1
ATOM 557 N N . TYR A 1 74 ? 0.714 -2.494 12.213 1.00 95.06 74 TYR A N 1
ATOM 558 C CA . TYR A 1 74 ? 1.151 -2.538 10.819 1.00 95.06 74 TYR A CA 1
ATOM 559 C C . TYR A 1 74 ? 0.350 -3.565 10.026 1.00 95.06 74 TYR A C 1
ATOM 561 O O . TYR A 1 74 ? 0.116 -4.676 10.493 1.00 95.06 74 TYR A O 1
ATOM 569 N N . LEU A 1 75 ? -0.034 -3.216 8.799 1.00 97.50 75 LEU A N 1
ATOM 570 C CA . LEU A 1 75 ? -0.770 -4.135 7.927 1.00 97.50 75 LEU A CA 1
ATOM 571 C C . LEU A 1 75 ? 0.075 -5.341 7.502 1.00 97.50 75 LEU A C 1
ATOM 573 O O . LEU A 1 75 ? -0.479 -6.410 7.259 1.00 97.50 75 LEU A O 1
ATOM 577 N N . SER A 1 76 ? 1.397 -5.190 7.417 1.00 97.88 76 SER A N 1
ATOM 578 C CA . SER A 1 76 ? 2.297 -6.300 7.102 1.00 97.88 76 SER A CA 1
ATOM 579 C C . SER A 1 76 ? 2.407 -7.333 8.226 1.00 97.88 76 SER A C 1
ATOM 581 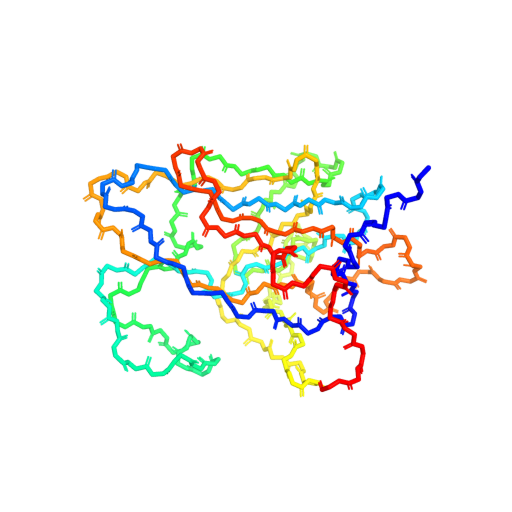O O . SER A 1 76 ? 2.726 -8.484 7.946 1.00 97.88 76 SER A O 1
ATOM 583 N N . ASP A 1 77 ? 2.054 -6.975 9.463 1.00 97.38 77 ASP A N 1
ATOM 584 C CA . ASP A 1 77 ? 1.973 -7.912 10.595 1.00 97.38 77 ASP A CA 1
ATOM 585 C C . ASP A 1 77 ? 0.606 -8.611 10.691 1.00 97.38 77 ASP A C 1
ATOM 587 O O . ASP A 1 77 ? 0.389 -9.448 11.565 1.00 97.38 77 ASP A O 1
ATOM 591 N N . LEU A 1 78 ? -0.330 -8.262 9.805 1.00 97.44 78 LEU A N 1
ATOM 592 C CA . LEU A 1 78 ? -1.676 -8.817 9.762 1.00 97.44 78 LEU A CA 1
ATOM 593 C C . LEU A 1 78 ? -1.832 -9.782 8.589 1.00 97.44 78 LEU A C 1
ATOM 595 O O . LEU A 1 78 ? -1.178 -9.660 7.550 1.00 97.44 78 LEU A O 1
ATOM 599 N N . GLU A 1 79 ? -2.764 -10.714 8.740 1.00 97.94 79 GLU A N 1
ATOM 600 C CA . GLU A 1 79 ? -3.238 -11.535 7.634 1.00 97.94 79 GLU A CA 1
ATOM 601 C C . GLU A 1 79 ? -4.326 -10.782 6.867 1.00 97.94 79 GLU A C 1
ATOM 603 O O . GLU A 1 79 ? -5.282 -10.262 7.452 1.00 97.94 79 GLU A O 1
ATOM 608 N N . TRP A 1 80 ? -4.163 -10.687 5.549 1.00 98.50 80 TRP A N 1
ATOM 609 C CA . TRP A 1 80 ? -5.218 -10.187 4.678 1.00 98.50 80 TRP A CA 1
ATOM 610 C C . TRP A 1 80 ? -6.253 -11.288 4.434 1.00 98.50 80 TRP A C 1
ATOM 612 O O . TRP A 1 80 ? -5.953 -12.478 4.447 1.00 98.50 80 TRP A O 1
ATOM 622 N N . VAL A 1 81 ? -7.484 -10.879 4.149 1.00 98.25 81 VAL A N 1
ATOM 623 C CA . VAL A 1 81 ? -8.536 -11.772 3.643 1.00 98.25 81 VAL A CA 1
ATOM 624 C C . VAL A 1 81 ? -8.229 -12.191 2.206 1.00 98.25 81 VAL A C 1
ATOM 626 O O . VAL A 1 81 ? -8.517 -13.312 1.807 1.00 98.25 81 VAL A O 1
ATOM 629 N N . ASP A 1 82 ? -7.694 -11.262 1.416 1.00 98.38 82 ASP A N 1
ATOM 630 C CA . ASP A 1 82 ? -7.422 -11.435 -0.008 1.00 98.38 82 ASP A CA 1
ATOM 631 C C . ASP A 1 82 ? -6.433 -10.356 -0.467 1.00 98.38 82 ASP A C 1
ATOM 633 O O . ASP A 1 82 ? -6.511 -9.211 -0.007 1.00 98.38 82 ASP A O 1
ATOM 637 N N . ALA A 1 83 ? -5.518 -10.715 -1.363 1.00 98.50 83 ALA A N 1
ATOM 638 C CA . ALA A 1 83 ? -4.502 -9.821 -1.904 1.00 98.50 83 ALA A CA 1
ATOM 639 C C . ALA A 1 83 ? -4.222 -10.165 -3.369 1.00 98.50 83 ALA A C 1
ATOM 641 O O . ALA A 1 83 ? -3.612 -11.181 -3.687 1.00 98.50 83 ALA A O 1
ATOM 642 N N . THR A 1 84 ? -4.669 -9.288 -4.260 1.00 98.62 84 THR A N 1
ATOM 643 C CA . THR A 1 84 ? -4.480 -9.398 -5.712 1.00 98.62 84 THR A CA 1
ATOM 644 C C . THR A 1 84 ? -3.435 -8.391 -6.191 1.00 98.62 84 THR A C 1
ATOM 646 O O . THR A 1 84 ? -3.257 -7.340 -5.574 1.00 98.62 84 THR A O 1
ATOM 649 N N . HIS A 1 85 ? -2.768 -8.699 -7.303 1.00 98.56 85 HIS A N 1
ATOM 650 C CA . HIS A 1 85 ? -1.756 -7.856 -7.949 1.00 98.56 85 HIS A CA 1
ATOM 651 C C . HIS A 1 85 ? -1.844 -7.963 -9.481 1.00 98.56 85 HIS A C 1
ATOM 653 O O . HIS A 1 85 ? -2.451 -8.893 -10.022 1.00 98.56 85 HIS A O 1
ATOM 659 N N . GLY A 1 86 ? -1.239 -6.996 -10.172 1.00 97.88 86 GLY A N 1
ATOM 660 C CA . GLY A 1 86 ? -1.243 -6.887 -11.632 1.00 97.88 86 GLY A CA 1
ATOM 661 C C . GLY A 1 86 ? -0.136 -7.617 -12.392 1.00 97.88 86 GLY A C 1
ATOM 662 O O . GLY A 1 86 ? -0.206 -7.627 -13.615 1.00 97.88 86 GLY A O 1
ATOM 663 N N . ASP A 1 87 ? 0.855 -8.219 -11.723 1.00 97.81 87 ASP A N 1
ATOM 664 C CA . ASP A 1 87 ? 1.876 -9.049 -12.398 1.00 97.81 87 ASP A CA 1
ATOM 665 C C . ASP A 1 87 ? 1.229 -10.285 -13.055 1.00 97.81 87 ASP A C 1
ATOM 667 O O . ASP A 1 87 ? 0.333 -10.900 -12.465 1.00 97.81 87 ASP A O 1
ATOM 671 N N . ASP A 1 88 ? 1.658 -10.636 -14.267 1.00 96.50 88 ASP A N 1
ATOM 672 C CA . ASP A 1 88 ? 1.165 -11.791 -15.026 1.00 96.50 88 ASP A CA 1
ATOM 673 C C . ASP A 1 88 ? 1.536 -13.128 -14.370 1.00 96.50 88 ASP A C 1
ATOM 675 O O . ASP A 1 88 ? 0.759 -14.086 -14.433 1.00 96.50 88 ASP A O 1
ATOM 679 N N . ASP A 1 89 ? 2.681 -13.190 -13.687 1.00 97.50 89 ASP A N 1
ATOM 680 C CA . ASP A 1 89 ? 3.117 -14.359 -12.933 1.00 97.50 89 ASP A CA 1
ATOM 681 C C . ASP A 1 89 ? 2.321 -14.485 -11.628 1.00 97.50 89 ASP A C 1
ATOM 683 O O . ASP A 1 89 ? 2.592 -13.825 -10.623 1.00 97.50 89 ASP A O 1
ATOM 687 N N . LYS A 1 90 ? 1.326 -15.377 -11.637 1.00 96.31 90 LYS A N 1
ATOM 688 C CA . LYS A 1 90 ? 0.445 -15.639 -10.487 1.00 96.31 90 LYS A CA 1
ATOM 689 C C . LYS A 1 90 ? 1.073 -16.527 -9.410 1.00 96.31 90 LYS A C 1
ATOM 691 O O . LYS A 1 90 ? 0.403 -16.821 -8.424 1.00 96.31 90 LYS A O 1
ATOM 696 N N . SER A 1 91 ? 2.319 -16.976 -9.591 1.00 97.56 91 SER A N 1
ATOM 697 C CA . SER A 1 91 ? 3.077 -17.629 -8.517 1.00 97.56 91 SER A CA 1
ATOM 698 C C . SER A 1 91 ? 3.681 -16.621 -7.535 1.00 97.56 91 SER A C 1
ATOM 700 O O . SER A 1 91 ? 3.950 -16.975 -6.387 1.00 97.56 91 SER A O 1
ATOM 702 N N . LYS A 1 92 ? 3.846 -15.363 -7.965 1.00 98.50 92 LYS A N 1
ATOM 703 C CA . LYS A 1 92 ? 4.235 -14.247 -7.102 1.00 98.50 92 LYS A CA 1
ATOM 704 C C . LYS A 1 92 ? 3.084 -13.832 -6.195 1.00 98.50 92 LYS A C 1
ATOM 706 O O . LYS A 1 92 ? 1.917 -14.091 -6.476 1.00 98.50 92 LYS A O 1
ATOM 711 N N . THR A 1 93 ? 3.417 -13.146 -5.108 1.00 98.62 93 THR A N 1
ATOM 712 C CA . THR A 1 93 ? 2.439 -12.646 -4.137 1.00 98.62 93 THR A CA 1
ATOM 713 C C . THR A 1 93 ? 2.727 -11.208 -3.734 1.00 98.62 93 THR A C 1
ATOM 715 O O . THR A 1 93 ? 3.850 -10.723 -3.864 1.00 98.62 93 THR A O 1
ATOM 718 N N . VAL A 1 94 ? 1.713 -10.512 -3.211 1.00 98.75 94 VAL A N 1
ATOM 719 C CA . VAL A 1 94 ? 1.912 -9.222 -2.534 1.00 98.75 94 VAL A CA 1
ATOM 720 C C . VAL A 1 94 ? 2.965 -9.385 -1.436 1.00 98.75 94 VAL A C 1
ATOM 722 O O . VAL A 1 94 ? 2.919 -10.335 -0.658 1.00 98.75 94 VAL A O 1
ATOM 725 N N . GLN A 1 95 ? 3.914 -8.455 -1.365 1.00 98.81 95 GLN A N 1
ATOM 726 C CA . GLN A 1 95 ? 5.044 -8.549 -0.450 1.00 98.81 95 GLN A CA 1
ATOM 727 C C . GLN A 1 95 ? 4.795 -7.763 0.836 1.00 98.81 95 GLN A C 1
ATOM 729 O O . GLN A 1 95 ? 4.302 -6.634 0.819 1.00 98.81 95 GLN A O 1
ATOM 734 N N . LYS A 1 96 ? 5.187 -8.359 1.963 1.00 98.69 96 LYS A N 1
ATOM 735 C CA . LYS A 1 96 ? 5.248 -7.713 3.278 1.00 98.69 96 LYS A CA 1
ATOM 736 C C . LYS A 1 96 ? 6.654 -7.136 3.488 1.00 98.69 96 LYS A C 1
ATOM 738 O O . LYS A 1 96 ? 7.646 -7.835 3.292 1.00 98.69 96 LYS A O 1
ATOM 743 N N . ASP A 1 97 ? 6.718 -5.858 3.860 1.00 98.44 97 ASP A N 1
ATOM 744 C CA . ASP A 1 97 ? 7.922 -5.077 4.201 1.00 98.44 97 ASP A CA 1
ATOM 745 C C . ASP A 1 97 ? 8.981 -4.941 3.088 1.00 98.44 97 ASP A C 1
ATOM 747 O O . ASP A 1 97 ? 10.118 -4.543 3.338 1.00 98.44 97 ASP A O 1
ATOM 751 N N . LYS A 1 98 ? 8.609 -5.255 1.843 1.00 98.56 98 LYS A N 1
ATOM 752 C CA . LYS A 1 98 ? 9.486 -5.254 0.663 1.00 98.56 98 LYS A CA 1
ATOM 753 C C . LYS A 1 98 ? 8.717 -4.759 -0.568 1.00 98.56 98 LYS A C 1
ATOM 755 O O . LYS A 1 98 ? 7.500 -4.957 -0.617 1.00 98.56 98 LYS A O 1
ATOM 760 N N . PRO A 1 99 ? 9.392 -4.178 -1.576 1.00 98.44 99 PRO A N 1
ATOM 761 C CA . PRO A 1 99 ? 8.786 -3.960 -2.890 1.00 98.44 99 PRO A CA 1
ATOM 762 C C . PRO A 1 99 ? 8.429 -5.294 -3.564 1.00 98.44 99 PRO A C 1
ATOM 764 O O . PRO A 1 99 ? 9.016 -6.335 -3.241 1.00 98.44 99 PRO A O 1
ATOM 767 N N . PHE A 1 100 ? 7.462 -5.276 -4.487 1.00 98.62 100 PHE A N 1
ATOM 768 C CA . PHE A 1 100 ? 6.845 -6.492 -5.022 1.00 98.62 100 PHE A CA 1
ATOM 769 C C . PHE A 1 100 ? 7.844 -7.349 -5.806 1.00 98.62 100 PHE A C 1
ATOM 771 O O . PHE A 1 100 ? 8.121 -8.482 -5.401 1.00 98.62 100 PHE A O 1
ATOM 778 N N . THR A 1 101 ? 8.425 -6.828 -6.888 1.00 97.94 101 THR A N 1
ATOM 779 C CA . THR A 1 101 ? 9.316 -7.620 -7.751 1.00 97.94 101 THR A CA 1
ATOM 780 C C . THR A 1 101 ? 10.599 -8.037 -7.028 1.00 97.94 101 THR A C 1
ATOM 782 O O . THR A 1 101 ? 10.889 -9.236 -6.996 1.00 97.94 101 THR A O 1
ATOM 785 N N . PRO A 1 102 ? 11.373 -7.134 -6.386 1.00 98.00 102 PRO A N 1
ATOM 786 C CA . PRO A 1 102 ? 12.580 -7.550 -5.675 1.00 98.00 102 PRO A CA 1
ATOM 787 C C . PRO A 1 102 ? 12.284 -8.532 -4.539 1.00 98.00 102 PRO A C 1
ATOM 789 O O . PRO A 1 102 ? 13.051 -9.473 -4.337 1.00 98.00 102 PRO A O 1
ATOM 792 N N . GLY A 1 103 ? 11.178 -8.342 -3.814 1.00 98.38 103 GLY A N 1
ATOM 793 C CA . GLY A 1 103 ? 10.782 -9.225 -2.724 1.00 98.38 103 GLY A CA 1
ATOM 794 C C . GLY A 1 103 ? 10.440 -10.639 -3.199 1.00 98.38 103 GLY A C 1
ATOM 795 O O . GLY A 1 103 ? 10.919 -11.599 -2.595 1.00 98.38 103 GLY A O 1
ATOM 796 N N . ASN A 1 104 ? 9.679 -10.774 -4.291 1.00 98.50 104 ASN A N 1
ATOM 797 C CA . ASN A 1 104 ? 9.389 -12.077 -4.904 1.00 98.50 104 ASN A CA 1
ATOM 798 C C . ASN A 1 104 ? 10.651 -12.748 -5.474 1.00 98.50 104 ASN A C 1
ATOM 800 O O . ASN A 1 104 ? 10.746 -13.970 -5.488 1.00 98.50 104 ASN A O 1
ATOM 804 N N . ASN A 1 105 ? 11.663 -11.962 -5.850 1.00 98.19 105 ASN A N 1
ATOM 805 C CA . ASN A 1 105 ? 12.966 -12.456 -6.307 1.00 98.19 105 ASN A CA 1
ATOM 806 C C . ASN A 1 105 ? 13.968 -12.715 -5.160 1.00 98.19 105 ASN A C 1
ATOM 808 O O . ASN A 1 105 ? 15.167 -12.848 -5.401 1.00 98.19 105 ASN A O 1
ATOM 812 N N . GLY A 1 106 ? 13.509 -12.764 -3.904 1.00 97.50 106 GLY A N 1
ATOM 813 C CA . GLY A 1 106 ? 14.335 -13.117 -2.744 1.00 97.50 106 GLY A CA 1
ATOM 814 C C . GLY A 1 106 ? 15.166 -11.974 -2.151 1.00 97.50 106 GLY A C 1
ATOM 815 O O . GLY A 1 106 ? 15.941 -12.204 -1.222 1.00 97.50 106 GLY A O 1
ATOM 816 N N . SER A 1 107 ? 15.004 -10.736 -2.629 1.00 97.56 107 SER A N 1
ATOM 817 C CA . SER A 1 107 ? 15.667 -9.577 -2.027 1.00 97.56 107 SER A CA 1
ATOM 818 C C . SER A 1 107 ? 15.135 -9.287 -0.619 1.00 97.56 107 SER A C 1
ATOM 820 O O . SER A 1 107 ? 13.965 -9.514 -0.293 1.00 97.56 107 SER A O 1
ATOM 822 N N . ASN A 1 108 ? 16.012 -8.741 0.224 1.00 95.38 108 ASN A N 1
ATOM 823 C CA . ASN A 1 108 ? 15.676 -8.208 1.545 1.00 95.38 108 ASN A CA 1
ATOM 824 C C . ASN A 1 108 ? 15.725 -6.674 1.587 1.00 95.38 108 ASN A C 1
ATOM 826 O O . ASN A 1 108 ? 15.714 -6.093 2.671 1.00 95.38 108 ASN A O 1
ATOM 830 N N . ASN A 1 109 ? 15.792 -6.021 0.425 1.00 95.31 109 ASN A N 1
ATOM 831 C CA . ASN A 1 109 ? 15.767 -4.566 0.345 1.00 95.31 109 ASN A CA 1
ATOM 832 C C . ASN A 1 109 ? 14.453 -4.023 0.911 1.00 95.31 109 ASN A C 1
ATOM 834 O O . ASN A 1 109 ? 13.374 -4.556 0.640 1.00 95.31 109 ASN A O 1
ATOM 838 N N . LYS A 1 110 ? 14.570 -2.945 1.683 1.00 97.50 110 LYS A N 1
ATOM 839 C CA . LYS A 1 110 ? 13.432 -2.229 2.249 1.00 97.50 110 LYS A CA 1
ATOM 840 C C . LYS A 1 110 ? 12.680 -1.463 1.170 1.00 97.50 110 LYS A C 1
ATOM 842 O O . LYS A 1 110 ? 13.240 -1.122 0.129 1.00 97.50 110 LYS A O 1
ATOM 847 N N . ILE A 1 111 ? 11.426 -1.150 1.474 1.00 98.38 111 ILE A N 1
ATOM 848 C CA . ILE A 1 111 ? 10.633 -0.202 0.693 1.00 98.38 111 ILE A CA 1
ATOM 849 C C . ILE A 1 111 ? 11.316 1.166 0.728 1.00 98.38 111 ILE A C 1
ATOM 851 O O . ILE A 1 111 ? 11.735 1.626 1.796 1.00 98.38 111 ILE A O 1
ATOM 855 N N . LYS A 1 112 ? 11.397 1.828 -0.429 1.00 97.56 112 LYS A N 1
ATOM 856 C CA . LYS A 1 112 ? 11.998 3.153 -0.567 1.00 97.56 112 LYS A CA 1
ATOM 857 C C . LYS A 1 112 ? 11.124 4.073 -1.415 1.00 97.56 112 LYS A C 1
ATOM 859 O O . LYS A 1 112 ? 10.742 3.730 -2.531 1.00 97.56 112 LYS A O 1
ATOM 864 N N . LEU A 1 113 ? 10.852 5.271 -0.906 1.00 95.75 113 LEU A N 1
ATOM 865 C CA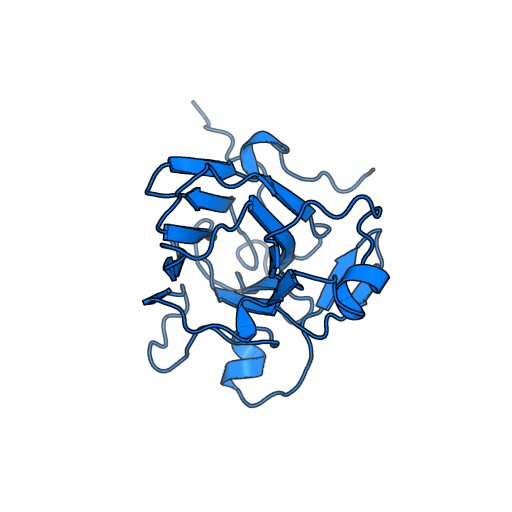 . LEU A 1 113 ? 10.014 6.280 -1.560 1.00 95.75 113 LEU A CA 1
ATOM 866 C C . LEU A 1 113 ? 10.725 7.629 -1.677 1.00 95.75 113 LEU A C 1
ATOM 868 O O . LEU A 1 113 ? 11.624 7.928 -0.899 1.00 95.75 113 LEU A O 1
ATOM 872 N N . LEU A 1 114 ? 10.298 8.453 -2.638 1.00 93.44 114 LEU A N 1
ATOM 873 C CA . LEU A 1 114 ? 10.750 9.838 -2.779 1.00 93.44 114 LEU A CA 1
ATOM 874 C C . LEU A 1 114 ? 9.882 10.760 -1.910 1.00 93.44 114 LEU A C 1
ATOM 876 O O . LEU A 1 114 ? 8.682 10.851 -2.145 1.00 93.44 114 LEU A O 1
ATOM 880 N N . ILE A 1 115 ? 10.462 11.446 -0.928 1.00 89.31 115 ILE A N 1
ATOM 881 C CA . ILE A 1 115 ? 9.783 12.405 -0.040 1.00 89.31 115 ILE A CA 1
ATOM 882 C C . ILE A 1 115 ? 10.604 13.690 -0.029 1.00 89.31 115 ILE A C 1
ATOM 884 O O . ILE A 1 115 ? 11.800 13.641 0.260 1.00 89.31 115 ILE A O 1
ATOM 888 N N . ASP A 1 116 ? 9.989 14.821 -0.379 1.00 88.25 116 ASP A N 1
ATOM 889 C CA . ASP A 1 116 ? 10.651 16.131 -0.457 1.00 88.25 116 ASP A CA 1
ATOM 890 C C . ASP A 1 116 ? 11.959 16.081 -1.277 1.00 88.25 116 ASP A C 1
ATOM 892 O O . ASP A 1 116 ? 13.009 16.595 -0.884 1.00 88.25 116 ASP A O 1
ATOM 896 N N . GLY A 1 117 ? 11.915 15.366 -2.409 1.00 89.69 117 GLY A N 1
ATOM 897 C CA . GLY A 1 117 ? 13.053 15.180 -3.317 1.00 89.69 117 GLY A CA 1
ATOM 898 C C . GLY A 1 117 ? 14.153 14.230 -2.821 1.00 89.69 117 GLY A C 1
ATOM 899 O O . GLY A 1 117 ? 15.171 14.088 -3.497 1.00 89.69 117 GLY A O 1
ATOM 900 N N . LYS A 1 118 ? 13.979 13.560 -1.675 1.00 92.31 118 LYS A N 1
ATOM 901 C CA . LYS A 1 118 ? 14.958 12.622 -1.100 1.00 92.31 118 LYS A CA 1
ATOM 902 C C . LYS A 1 118 ? 14.413 11.206 -1.036 1.00 92.31 118 LYS A C 1
ATOM 904 O O . LYS A 1 118 ? 13.232 10.999 -0.775 1.00 92.31 118 LYS A O 1
ATOM 909 N N . GLU A 1 119 ? 15.279 10.219 -1.239 1.00 95.00 119 GLU A N 1
ATOM 910 C CA . GLU A 1 119 ? 14.890 8.831 -1.011 1.00 95.00 119 GLU A CA 1
ATOM 911 C C . GLU A 1 119 ? 14.851 8.518 0.491 1.00 95.00 119 GLU A C 1
ATOM 913 O O . GLU A 1 119 ? 15.825 8.750 1.209 1.00 95.00 119 GLU A O 1
ATOM 918 N N . VAL A 1 120 ? 13.732 7.971 0.959 1.00 94.12 120 VAL A N 1
ATOM 919 C CA . VAL A 1 120 ? 13.494 7.589 2.354 1.00 94.12 120 VAL A CA 1
ATOM 920 C C . VAL A 1 120 ? 13.125 6.110 2.411 1.00 94.12 120 VAL A C 1
ATOM 922 O O . VAL A 1 120 ? 12.233 5.657 1.691 1.00 94.12 120 VAL A O 1
ATOM 925 N N . GLU A 1 121 ? 13.816 5.360 3.270 1.00 95.62 121 GLU A N 1
ATOM 926 C CA . GLU A 1 121 ? 13.554 3.940 3.512 1.00 95.62 121 GLU A CA 1
ATOM 927 C C . GLU A 1 121 ? 12.521 3.721 4.622 1.00 95.62 121 GLU A C 1
ATOM 929 O O . GLU A 1 121 ? 12.459 4.462 5.610 1.00 95.62 121 GLU A O 1
ATOM 934 N N . PHE A 1 122 ? 11.751 2.644 4.482 1.00 94.69 122 PHE A N 1
ATOM 935 C CA . PHE A 1 122 ? 10.713 2.248 5.422 1.00 94.69 122 PHE A CA 1
ATOM 936 C C . PHE A 1 122 ? 10.924 0.821 5.913 1.00 94.69 122 PHE A C 1
ATOM 938 O O . PHE A 1 122 ? 11.124 -0.103 5.127 1.00 94.69 122 PHE A O 1
ATOM 945 N N . ASN A 1 123 ? 10.858 0.631 7.232 1.00 94.06 123 ASN A N 1
ATOM 946 C CA . ASN A 1 123 ? 11.005 -0.695 7.840 1.00 94.06 123 ASN A CA 1
ATOM 947 C C . ASN A 1 123 ? 9.788 -1.592 7.597 1.00 94.06 123 ASN A C 1
ATOM 949 O O . ASN A 1 123 ? 9.934 -2.810 7.560 1.00 94.06 123 ASN A O 1
ATOM 953 N N . LYS A 1 124 ? 8.601 -0.987 7.493 1.00 96.12 124 LYS A N 1
ATOM 954 C CA . LYS A 1 124 ? 7.325 -1.687 7.363 1.00 96.12 124 LYS A CA 1
ATOM 955 C C . LYS A 1 124 ? 6.569 -1.199 6.138 1.00 96.12 124 LYS A C 1
ATOM 957 O O . LYS A 1 124 ? 6.714 -0.048 5.729 1.00 96.12 124 LYS A O 1
ATOM 962 N N . GLY A 1 125 ? 5.730 -2.052 5.566 1.00 97.69 125 GLY A N 1
ATOM 963 C CA . GLY A 1 125 ? 4.824 -1.667 4.486 1.00 97.69 125 GLY A CA 1
ATOM 964 C C . GLY A 1 125 ? 4.369 -2.841 3.634 1.00 97.69 125 GLY A C 1
ATOM 965 O O . GLY A 1 125 ? 4.632 -3.997 3.954 1.00 97.69 125 GLY A O 1
ATOM 966 N N . LEU A 1 126 ? 3.676 -2.541 2.542 1.00 98.75 126 LEU A N 1
ATOM 967 C CA . LEU A 1 126 ? 3.221 -3.535 1.569 1.00 98.75 126 LEU A CA 1
ATOM 968 C C . LEU A 1 126 ? 3.710 -3.151 0.174 1.00 98.75 126 LEU A C 1
ATOM 970 O O . LEU A 1 126 ? 3.606 -1.981 -0.182 1.00 98.75 126 LEU A O 1
ATOM 974 N N . GLY A 1 127 ? 4.182 -4.117 -0.611 1.00 98.62 127 GLY A N 1
ATOM 975 C CA . GLY A 1 127 ? 4.517 -3.953 -2.028 1.00 98.62 127 GLY A CA 1
ATOM 976 C C . GLY A 1 127 ? 3.582 -4.766 -2.921 1.00 98.62 127 GLY A C 1
ATOM 977 O O . GLY A 1 127 ? 3.410 -5.967 -2.710 1.00 98.62 127 GLY A O 1
ATOM 978 N N . THR A 1 128 ? 2.977 -4.128 -3.921 1.00 98.75 128 THR A N 1
ATOM 979 C CA . THR A 1 128 ? 2.056 -4.751 -4.887 1.00 98.75 128 THR A CA 1
ATOM 980 C C . THR A 1 128 ? 2.284 -4.220 -6.305 1.00 98.75 128 THR A C 1
ATOM 982 O O . THR A 1 128 ? 3.078 -3.306 -6.506 1.00 98.75 128 THR A O 1
ATOM 985 N N . VAL A 1 129 ? 1.560 -4.775 -7.278 1.00 98.12 129 VAL A N 1
ATOM 986 C CA . VAL A 1 129 ? 1.480 -4.259 -8.651 1.00 98.12 129 VAL A CA 1
ATOM 987 C C . VAL A 1 129 ? 0.054 -3.796 -8.928 1.00 98.12 129 VAL A C 1
ATOM 989 O O . VAL A 1 129 ? -0.889 -4.555 -8.677 1.00 98.12 129 VAL A O 1
ATOM 992 N N . ALA A 1 130 ? -0.125 -2.571 -9.431 1.00 96.12 130 ALA A N 1
ATOM 993 C CA . ALA A 1 130 ? -1.447 -2.044 -9.776 1.00 96.12 130 ALA A CA 1
ATOM 994 C C . ALA A 1 130 ? -2.137 -2.859 -10.891 1.00 96.12 130 ALA A C 1
ATOM 996 O O . ALA A 1 130 ? -1.492 -3.556 -11.663 1.00 96.12 130 ALA A O 1
ATOM 997 N N . SER A 1 131 ? -3.471 -2.812 -10.961 1.00 95.38 131 SER A N 1
ATOM 998 C CA . SER A 1 131 ? -4.273 -3.474 -12.013 1.00 95.38 131 SER A CA 1
ATOM 999 C C . SER A 1 131 ? -5.589 -2.710 -12.210 1.00 95.38 131 SER A C 1
ATOM 1001 O O . SER A 1 131 ? -5.617 -1.524 -11.922 1.00 95.38 131 SER A O 1
ATOM 1003 N N . ASN A 1 132 ? -6.696 -3.335 -12.624 1.00 92.69 132 ASN A N 1
ATOM 1004 C CA . ASN A 1 132 ? -7.980 -2.656 -12.870 1.00 92.69 132 ASN A CA 1
ATOM 1005 C C . ASN A 1 132 ? -9.131 -3.042 -11.906 1.00 92.69 132 ASN A C 1
ATOM 1007 O O . ASN A 1 132 ? -10.173 -3.511 -12.367 1.00 92.69 132 ASN A O 1
ATOM 1011 N N . PRO A 1 133 ? -9.044 -2.801 -10.579 1.00 96.81 133 PRO A N 1
ATOM 1012 C CA . PRO A 1 133 ? -7.868 -2.531 -9.751 1.00 96.81 133 PRO A CA 1
ATOM 1013 C C . PRO A 1 133 ? -7.221 -3.820 -9.217 1.00 96.81 133 PRO A C 1
ATOM 1015 O O . PRO A 1 133 ? -7.863 -4.866 -9.136 1.00 96.81 133 PRO A O 1
ATOM 1018 N N . SER A 1 134 ? -5.984 -3.715 -8.728 1.00 98.00 134 SER A N 1
ATOM 1019 C CA . SER A 1 134 ? -5.473 -4.659 -7.719 1.00 98.00 134 SER A CA 1
ATOM 1020 C C . SER A 1 134 ? -6.057 -4.305 -6.346 1.00 98.00 134 SER A C 1
ATOM 1022 O O . SER A 1 134 ? -6.433 -3.153 -6.108 1.00 98.00 134 SER A O 1
ATOM 1024 N N . SER A 1 135 ? -6.177 -5.267 -5.430 1.00 98.56 135 SER A N 1
ATOM 1025 C CA . SER A 1 135 ? -6.794 -5.030 -4.123 1.00 98.56 135 SER A CA 1
ATOM 1026 C C . SER A 1 135 ? -6.234 -5.909 -3.010 1.00 98.56 135 SER A C 1
ATOM 1028 O O . SER A 1 135 ? -6.192 -7.128 -3.154 1.00 98.56 135 SER A O 1
ATOM 1030 N N . ILE A 1 136 ? -5.904 -5.281 -1.876 1.00 98.81 136 ILE A N 1
ATOM 1031 C CA . ILE A 1 136 ? -5.535 -5.937 -0.612 1.00 98.81 136 ILE A CA 1
ATOM 1032 C C . ILE A 1 136 ? -6.636 -5.650 0.411 1.00 98.81 136 ILE A C 1
ATOM 1034 O O . ILE A 1 136 ? -6.973 -4.487 0.650 1.00 98.81 136 ILE A O 1
ATOM 1038 N N . LYS A 1 137 ? -7.229 -6.693 0.993 1.00 98.69 137 LYS A N 1
ATOM 1039 C CA . LYS A 1 137 ? -8.443 -6.616 1.818 1.00 98.69 137 LYS A CA 1
ATOM 1040 C C . LYS A 1 137 ? -8.169 -7.133 3.224 1.00 98.69 137 LYS A C 1
ATOM 1042 O O . LYS A 1 137 ? -7.654 -8.231 3.375 1.00 98.69 137 LYS A O 1
ATOM 1047 N N . TYR A 1 138 ? -8.605 -6.399 4.240 1.00 98.56 138 TYR A N 1
ATO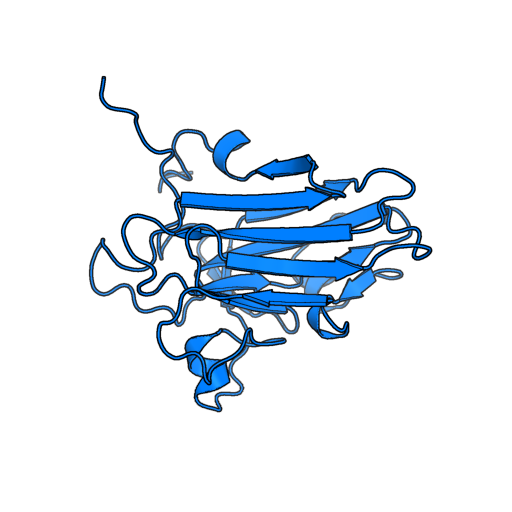M 1048 C CA . TYR A 1 138 ? -8.518 -6.817 5.640 1.00 98.56 138 TYR A CA 1
ATOM 1049 C C . TYR A 1 138 ? -9.900 -6.825 6.285 1.00 98.56 138 TYR A C 1
ATOM 1051 O O . TYR A 1 138 ? -10.705 -5.917 6.048 1.00 98.56 138 TYR A O 1
ATOM 1059 N N . ASP A 1 139 ? -10.149 -7.839 7.111 1.00 97.81 139 ASP A N 1
ATOM 1060 C CA . ASP A 1 139 ? -11.253 -7.848 8.067 1.00 97.81 139 ASP A CA 1
ATOM 1061 C C . ASP A 1 139 ? -10.822 -7.048 9.303 1.00 97.81 139 ASP A C 1
ATOM 1063 O O . ASP A 1 139 ? -9.785 -7.305 9.911 1.00 97.81 139 ASP A O 1
ATOM 1067 N N . VAL A 1 140 ? -11.603 -6.027 9.627 1.00 96.44 140 VAL A N 1
ATOM 1068 C CA . VAL A 1 140 ? -11.418 -5.137 10.778 1.00 96.44 140 VAL A CA 1
ATOM 1069 C C . VAL A 1 140 ? -12.645 -5.151 11.694 1.00 96.44 140 VAL A C 1
ATOM 1071 O O . VAL A 1 140 ? -12.778 -4.304 12.581 1.00 96.44 140 VAL A O 1
ATOM 1074 N N . SER A 1 141 ? -13.549 -6.117 11.506 1.00 95.31 141 SER A N 1
ATOM 1075 C CA . SER A 1 141 ? -14.716 -6.302 12.358 1.00 95.31 141 SER A CA 1
ATOM 1076 C C . SER A 1 141 ? -14.303 -6.531 13.815 1.00 95.31 141 SER A C 1
ATOM 1078 O O . SER A 1 141 ? -13.340 -7.227 14.126 1.00 95.31 141 SER A O 1
ATOM 1080 N N . GLY A 1 142 ? -14.983 -5.846 14.738 1.00 91.56 142 GLY A N 1
ATOM 1081 C CA . GLY A 1 142 ? -14.674 -5.902 16.173 1.00 91.56 142 GLY A CA 1
ATOM 1082 C C . GLY A 1 142 ? -13.331 -5.279 16.590 1.00 91.56 142 GLY A C 1
ATOM 1083 O O . GLY A 1 142 ? -13.050 -5.195 17.784 1.00 91.56 142 GLY A O 1
ATOM 1084 N N . ALA A 1 143 ? -12.504 -4.797 15.654 1.00 89.88 143 ALA A N 1
ATOM 1085 C CA . ALA A 1 143 ? -11.186 -4.248 15.970 1.00 89.88 143 ALA A CA 1
ATOM 1086 C C . ALA A 1 143 ? -11.227 -2.784 16.445 1.00 89.88 143 ALA A C 1
ATOM 1088 O O . ALA A 1 143 ? -10.233 -2.308 17.004 1.00 89.88 143 ALA A O 1
ATOM 1089 N N . ASN A 1 144 ? -12.355 -2.087 16.246 1.00 88.25 144 ASN A N 1
ATOM 1090 C CA . ASN A 1 144 ? -12.557 -0.667 16.569 1.00 88.25 144 ASN A CA 1
ATOM 1091 C C . ASN A 1 144 ? -11.439 0.232 16.018 1.00 88.25 144 ASN A C 1
ATOM 1093 O O . ASN A 1 144 ? -10.917 1.111 16.706 1.00 88.25 144 ASN A O 1
ATOM 1097 N N . VAL A 1 145 ? -11.044 -0.013 14.768 1.00 91.81 145 VAL A N 1
ATOM 1098 C CA . VAL A 1 145 ? -10.069 0.831 14.078 1.00 91.81 145 VAL A CA 1
ATOM 1099 C C . VAL A 1 145 ? -10.713 2.176 13.757 1.00 91.81 145 VAL A C 1
ATOM 1101 O O . VAL A 1 145 ? -11.824 2.233 13.240 1.00 91.81 145 VAL A O 1
ATOM 1104 N N . THR A 1 146 ? -9.995 3.260 14.031 1.00 91.06 146 THR A N 1
ATOM 1105 C CA . THR A 1 146 ? -10.465 4.628 13.790 1.00 91.06 146 THR A CA 1
ATOM 1106 C C . THR A 1 146 ? -9.714 5.320 12.661 1.00 91.06 146 THR A C 1
ATOM 1108 O O . THR A 1 146 ? -10.231 6.277 12.081 1.00 91.06 146 THR A O 1
ATOM 1111 N N . ARG A 1 147 ? -8.510 4.848 12.308 1.00 91.81 147 ARG A N 1
ATOM 1112 C CA . ARG A 1 147 ? -7.689 5.483 11.272 1.00 91.81 147 ARG A CA 1
ATOM 1113 C C . ARG A 1 147 ? -6.834 4.505 10.480 1.00 91.81 147 ARG A C 1
ATOM 1115 O O . ARG A 1 147 ? -6.287 3.567 11.052 1.00 91.81 147 ARG A O 1
ATOM 1122 N N . PHE A 1 148 ? -6.666 4.786 9.192 1.00 94.06 148 PHE A N 1
ATOM 1123 C CA . PHE A 1 148 ? -5.608 4.214 8.359 1.00 94.06 148 PHE A CA 1
ATOM 1124 C C . PHE A 1 148 ? -4.578 5.295 8.031 1.00 94.06 148 PHE A C 1
ATOM 1126 O O . PHE A 1 148 ? -4.954 6.424 7.700 1.00 94.06 148 PHE A O 1
ATOM 1133 N N . ILE A 1 149 ? -3.294 4.950 8.141 1.00 92.75 149 ILE A N 1
ATOM 1134 C CA . ILE A 1 149 ? -2.171 5.828 7.801 1.00 92.75 149 ILE A CA 1
ATOM 1135 C C . ILE A 1 149 ? -1.159 5.073 6.938 1.00 92.75 149 ILE A C 1
ATOM 1137 O O . ILE A 1 149 ? -0.844 3.924 7.241 1.00 92.75 149 ILE A O 1
ATOM 1141 N N . SER A 1 150 ? -0.636 5.723 5.896 1.00 94.12 150 SER A N 1
ATOM 1142 C CA . SER A 1 150 ? 0.441 5.206 5.037 1.00 94.12 150 SER A CA 1
ATOM 1143 C C . SER A 1 150 ? 1.077 6.343 4.239 1.00 94.12 150 SER A C 1
ATOM 1145 O O . SER A 1 150 ? 0.402 7.327 3.933 1.00 94.12 150 SER A O 1
ATOM 1147 N N . TYR A 1 151 ? 2.332 6.183 3.828 1.00 93.62 151 TYR A N 1
ATOM 1148 C CA . TYR A 1 151 ? 2.818 6.820 2.602 1.00 93.62 151 TYR A CA 1
ATOM 1149 C C . TYR A 1 151 ? 2.492 5.922 1.407 1.00 93.62 151 TYR A C 1
ATOM 1151 O O . TYR A 1 151 ? 2.531 4.697 1.534 1.00 93.62 151 TYR A O 1
ATOM 1159 N N . VAL A 1 152 ? 2.145 6.514 0.265 1.00 94.56 152 VAL A N 1
ATOM 1160 C CA . VAL A 1 152 ? 1.845 5.779 -0.973 1.00 94.56 152 VAL A CA 1
ATOM 1161 C C . VAL A 1 152 ? 2.620 6.372 -2.135 1.00 94.56 152 VAL A C 1
ATOM 1163 O O . VAL A 1 152 ? 2.679 7.591 -2.292 1.00 94.56 152 VAL A O 1
ATOM 1166 N N . GLY A 1 153 ? 3.210 5.502 -2.947 1.00 94.88 153 GLY A N 1
ATOM 1167 C CA . GLY A 1 153 ? 3.934 5.876 -4.154 1.00 94.88 153 GLY A CA 1
ATOM 1168 C C . GLY A 1 153 ? 4.477 4.652 -4.882 1.00 94.88 153 GLY A C 1
ATOM 1169 O O . GLY A 1 153 ? 4.092 3.521 -4.584 1.00 94.88 153 GLY A O 1
ATOM 1170 N N . ILE A 1 154 ? 5.384 4.902 -5.821 1.00 95.56 154 ILE A N 1
ATOM 1171 C CA . ILE A 1 154 ? 6.103 3.871 -6.576 1.00 95.56 154 ILE A CA 1
ATOM 1172 C C . ILE A 1 154 ? 7.449 3.630 -5.902 1.00 95.56 154 ILE A C 1
ATOM 1174 O O . ILE A 1 154 ? 8.160 4.595 -5.605 1.00 95.56 154 ILE A O 1
ATOM 1178 N N . ASP A 1 155 ? 7.820 2.377 -5.656 1.00 97.88 155 ASP A N 1
ATOM 1179 C CA . ASP A 1 155 ? 9.119 2.078 -5.049 1.00 97.88 155 ASP A CA 1
ATOM 1180 C C . ASP A 1 155 ? 10.289 2.569 -5.924 1.00 97.88 155 ASP A C 1
ATOM 1182 O O . ASP A 1 155 ? 10.221 2.540 -7.152 1.00 97.88 155 ASP A O 1
ATOM 1186 N N . ARG A 1 156 ? 11.393 3.015 -5.310 1.00 96.25 156 ARG A N 1
ATOM 1187 C CA . ARG A 1 156 ? 12.586 3.471 -6.058 1.00 96.25 156 ARG A CA 1
ATOM 1188 C C . ARG A 1 156 ? 13.270 2.364 -6.869 1.00 96.25 156 ARG A C 1
ATOM 1190 O O . ARG A 1 156 ? 14.054 2.674 -7.758 1.00 96.25 156 ARG A O 1
ATOM 1197 N N . SER A 1 157 ? 12.984 1.094 -6.586 1.00 94.56 157 SER A N 1
ATOM 1198 C CA . SER A 1 157 ? 13.471 -0.046 -7.371 1.00 94.56 157 SER A CA 1
ATOM 1199 C C . SER A 1 157 ? 12.645 -0.348 -8.627 1.00 94.56 157 SER A C 1
ATOM 1201 O O . SER A 1 157 ? 13.040 -1.216 -9.408 1.00 94.56 157 SER A O 1
ATOM 1203 N N . ALA A 1 158 ? 11.523 0.348 -8.845 1.00 91.19 158 ALA A N 1
ATOM 1204 C CA . ALA A 1 158 ? 10.660 0.123 -9.996 1.00 91.19 158 ALA A CA 1
ATOM 1205 C C . ALA A 1 158 ? 11.365 0.442 -11.324 1.00 91.19 158 ALA A C 1
ATOM 1207 O O . ALA A 1 158 ? 12.073 1.447 -11.470 1.00 91.19 158 ALA A O 1
ATOM 1208 N N . ASN A 1 159 ? 11.125 -0.407 -12.324 1.00 86.12 159 ASN A N 1
ATOM 1209 C CA . ASN A 1 159 ? 11.562 -0.133 -13.686 1.00 86.12 159 ASN A CA 1
ATOM 1210 C C . ASN A 1 159 ? 10.765 1.054 -14.254 1.00 86.12 159 ASN A C 1
ATOM 1212 O O . ASN A 1 159 ? 9.541 1.056 -14.194 1.00 86.12 159 ASN A O 1
ATOM 1216 N N . HIS A 1 160 ? 11.474 2.037 -14.805 1.00 84.25 160 HIS A N 1
ATOM 1217 C CA . HIS A 1 160 ? 10.927 3.284 -15.347 1.00 84.25 160 HIS A CA 1
ATOM 1218 C C . HIS A 1 160 ? 11.595 3.678 -16.677 1.00 84.25 160 HIS A C 1
ATOM 1220 O O . HIS A 1 160 ? 11.671 4.854 -17.024 1.00 84.25 160 HIS A O 1
ATOM 1226 N N . LEU A 1 161 ? 12.134 2.697 -17.412 1.00 78.31 161 LEU A N 1
ATOM 1227 C CA . LEU A 1 161 ? 12.901 2.923 -18.645 1.00 78.31 161 LEU A CA 1
ATOM 1228 C C . LEU A 1 161 ? 12.086 3.568 -19.787 1.00 78.31 161 LEU A C 1
ATOM 1230 O O . LEU A 1 161 ? 12.680 4.142 -20.696 1.00 78.31 161 LEU A O 1
ATOM 1234 N N . ASN A 1 162 ? 10.753 3.476 -19.748 1.00 77.31 162 ASN A N 1
ATOM 1235 C CA . ASN A 1 162 ? 9.814 4.062 -20.710 1.00 77.31 162 ASN A CA 1
ATOM 1236 C C . ASN A 1 162 ? 8.649 4.734 -19.950 1.00 77.31 162 ASN A C 1
ATOM 1238 O O . ASN A 1 162 ? 8.321 4.312 -18.844 1.00 77.31 162 ASN A O 1
ATOM 1242 N N . SER A 1 163 ? 8.005 5.744 -20.544 1.00 75.38 163 SER A N 1
ATOM 1243 C CA . SER A 1 163 ? 6.838 6.450 -19.995 1.00 75.38 163 SER A CA 1
ATOM 1244 C C . SER A 1 163 ? 5.632 5.556 -19.716 1.00 75.38 163 SER A C 1
ATOM 1246 O O . SER A 1 163 ? 4.818 5.907 -18.864 1.00 75.38 163 SER A O 1
ATOM 1248 N N . ASP A 1 164 ? 5.533 4.423 -20.412 1.00 79.12 164 ASP A N 1
ATOM 1249 C CA . ASP A 1 164 ? 4.439 3.453 -20.259 1.00 79.12 164 ASP A CA 1
ATOM 1250 C C . ASP A 1 164 ? 4.630 2.541 -19.036 1.00 79.12 164 ASP A C 1
ATOM 1252 O O . ASP A 1 164 ? 3.764 1.726 -18.726 1.00 79.12 164 ASP A O 1
ATOM 1256 N N . TYR A 1 165 ? 5.783 2.648 -18.365 1.00 84.75 165 TYR A N 1
ATOM 1257 C CA . TYR A 1 165 ? 6.058 1.976 -17.104 1.00 84.75 165 TYR A CA 1
ATOM 1258 C C . TYR A 1 165 ? 5.818 2.921 -15.933 1.00 84.75 165 TYR A C 1
ATOM 1260 O O . TYR A 1 165 ? 6.062 4.127 -16.038 1.00 84.75 165 TYR A O 1
ATOM 1268 N N . ALA A 1 166 ? 5.458 2.343 -14.787 1.00 84.44 166 ALA A N 1
ATOM 1269 C CA . ALA A 1 166 ? 5.270 3.077 -13.544 1.00 84.44 166 ALA A CA 1
ATOM 1270 C C . ALA A 1 166 ? 4.240 4.205 -13.737 1.00 84.44 166 ALA A C 1
ATOM 1272 O O . ALA A 1 166 ? 4.525 5.370 -13.451 1.00 84.44 166 ALA A O 1
ATOM 1273 N N . ASP A 1 167 ? 3.063 3.840 -14.255 1.00 87.94 167 ASP A N 1
ATOM 1274 C CA . ASP A 1 167 ? 1.929 4.720 -14.540 1.00 87.94 167 ASP A CA 1
ATOM 1275 C C . ASP A 1 167 ? 0.688 4.263 -13.775 1.00 87.94 167 ASP A C 1
ATOM 1277 O O . ASP A 1 167 ? -0.138 3.489 -14.258 1.00 87.94 167 ASP A O 1
ATOM 1281 N N . ILE A 1 168 ? 0.526 4.774 -12.561 1.00 87.62 168 ILE A N 1
ATOM 1282 C CA . ILE A 1 168 ? -0.618 4.430 -11.715 1.00 87.62 168 ILE A CA 1
ATOM 1283 C C . ILE A 1 168 ? -1.644 5.549 -11.790 1.00 87.62 168 ILE A C 1
ATOM 1285 O O . ILE A 1 168 ? -1.375 6.663 -11.350 1.00 87.62 168 ILE A O 1
ATOM 1289 N N . GLN A 1 169 ? -2.859 5.257 -12.253 1.00 90.19 169 GLN A N 1
ATOM 1290 C CA . GLN A 1 169 ? -3.927 6.259 -12.349 1.00 90.19 169 GLN A CA 1
ATOM 1291 C C . GLN A 1 169 ? -4.309 6.813 -10.978 1.00 90.19 169 GLN A C 1
ATOM 1293 O O . GLN A 1 169 ? -4.441 8.024 -10.799 1.00 90.19 169 GLN A O 1
ATOM 1298 N N . LYS A 1 170 ? -4.525 5.922 -10.002 1.00 91.12 170 LYS A N 1
ATOM 1299 C CA . LYS A 1 170 ? -4.915 6.306 -8.643 1.00 91.12 170 LYS A CA 1
ATOM 1300 C C . LYS A 1 170 ? -4.786 5.182 -7.625 1.00 91.12 170 LYS A C 1
ATOM 1302 O O . LYS A 1 170 ? -4.730 3.996 -7.953 1.00 91.12 170 LYS A O 1
ATOM 1307 N N . PHE A 1 171 ? -4.848 5.591 -6.366 1.00 92.12 171 PHE A N 1
ATOM 1308 C CA . PHE A 1 171 ? -5.025 4.725 -5.215 1.00 92.12 171 PHE A CA 1
ATOM 1309 C C . PHE A 1 171 ? -6.299 5.097 -4.439 1.00 92.12 171 PHE A C 1
ATOM 1311 O O . PHE A 1 171 ? -6.586 6.280 -4.239 1.00 92.12 171 PHE A O 1
ATOM 1318 N N . GLU A 1 172 ? -7.028 4.091 -3.949 1.00 95.75 172 GLU A N 1
ATOM 1319 C CA . GLU A 1 172 ? -8.214 4.263 -3.107 1.00 95.75 172 GLU A CA 1
ATOM 1320 C C . GLU A 1 172 ? -8.130 3.474 -1.794 1.00 95.75 172 GLU A C 1
ATOM 1322 O O . GLU A 1 172 ? -7.726 2.307 -1.763 1.00 95.75 172 GLU A O 1
ATOM 1327 N N . VAL A 1 173 ? -8.636 4.086 -0.717 1.00 96.94 173 VAL A N 1
ATOM 1328 C CA . VAL A 1 173 ? -8.994 3.385 0.523 1.00 96.94 173 VAL A CA 1
ATOM 1329 C C . VAL A 1 173 ? -10.508 3.219 0.552 1.00 96.94 173 VAL A C 1
ATOM 1331 O O . VAL A 1 173 ? -11.257 4.198 0.482 1.00 96.94 173 VAL A O 1
ATOM 1334 N N . VAL A 1 174 ? -10.964 1.978 0.685 1.00 97.62 174 VAL A N 1
ATOM 1335 C CA . VAL A 1 174 ? -12.385 1.617 0.690 1.00 97.62 174 VAL A CA 1
ATOM 1336 C C . VAL A 1 174 ? -12.743 0.978 2.025 1.00 97.62 174 VAL A C 1
ATOM 1338 O O . VAL A 1 174 ? -12.097 0.014 2.428 1.00 97.62 174 VAL A O 1
ATOM 1341 N N . ALA A 1 175 ? -13.787 1.474 2.688 1.00 97.31 175 ALA A N 1
ATOM 1342 C CA . ALA A 1 175 ? -14.362 0.871 3.889 1.00 97.31 175 ALA A CA 1
ATOM 1343 C C . ALA A 1 175 ? -15.769 0.350 3.580 1.00 97.31 175 ALA A C 1
ATOM 1345 O O . ALA A 1 175 ? -16.612 1.106 3.100 1.00 97.31 175 ALA A O 1
ATOM 1346 N N . ASP A 1 176 ? -16.009 -0.944 3.803 1.00 97.06 176 ASP A N 1
ATOM 1347 C CA . ASP A 1 176 ? -17.300 -1.609 3.546 1.00 97.06 176 ASP A CA 1
ATOM 1348 C C . ASP A 1 176 ? -17.904 -1.300 2.161 1.00 97.06 176 ASP A C 1
ATOM 1350 O O . ASP A 1 176 ? -19.102 -1.085 1.999 1.00 97.06 176 ASP A O 1
ATOM 1354 N N . GLY A 1 177 ? -17.052 -1.251 1.133 1.00 95.00 177 GLY A N 1
ATOM 1355 C CA . GLY A 1 177 ? -17.457 -0.960 -0.247 1.00 95.00 177 GLY A CA 1
ATOM 1356 C C . GLY A 1 177 ? -17.595 0.529 -0.588 1.00 95.00 177 GLY A C 1
ATOM 1357 O O . GLY A 1 177 ? -17.736 0.857 -1.764 1.00 95.00 177 GLY A O 1
ATOM 1358 N N . LYS A 1 178 ? -17.483 1.438 0.387 1.00 96.00 178 LYS A N 1
ATOM 1359 C CA . LYS A 1 178 ? -17.498 2.890 0.172 1.00 96.00 178 LYS A CA 1
ATOM 1360 C C . LYS A 1 178 ? -16.080 3.454 0.108 1.00 96.00 178 LYS A C 1
ATOM 1362 O O . LYS A 1 178 ? -15.286 3.249 1.024 1.00 96.00 178 LYS A O 1
ATOM 1367 N N . VAL A 1 179 ? -15.770 4.201 -0.950 1.00 95.31 179 VAL A N 1
ATOM 1368 C CA . VAL A 1 179 ? -14.508 4.951 -1.056 1.00 95.31 179 VAL A CA 1
ATOM 1369 C C . VAL A 1 179 ? -14.480 6.020 0.040 1.00 95.31 179 VAL A C 1
ATOM 1371 O O . VAL A 1 179 ? -15.361 6.878 0.101 1.00 95.31 179 VAL A O 1
ATOM 1374 N N . ILE A 1 180 ? -13.488 5.943 0.926 1.00 94.00 180 ILE A N 1
ATOM 1375 C CA . ILE A 1 180 ? -13.251 6.920 2.004 1.00 94.00 180 ILE A CA 1
ATOM 1376 C C . ILE A 1 180 ? -12.030 7.803 1.730 1.00 94.00 180 ILE A C 1
ATOM 1378 O O . ILE A 1 180 ? -11.846 8.821 2.392 1.00 94.00 180 ILE A O 1
ATOM 1382 N N . TYR A 1 181 ? -11.217 7.434 0.740 1.00 93.31 181 TYR A N 1
ATOM 1383 C CA . TYR A 1 181 ? -10.146 8.252 0.183 1.00 93.31 181 TYR A CA 1
ATOM 1384 C C . TYR A 1 181 ? -9.856 7.818 -1.252 1.00 93.31 181 TYR A C 1
ATOM 1386 O O . TYR A 1 181 ? -9.846 6.620 -1.533 1.00 93.31 181 TYR A O 1
ATOM 1394 N N . SER A 1 182 ? -9.567 8.786 -2.118 1.00 92.31 182 SER A N 1
ATOM 1395 C CA . SER A 1 182 ? -9.058 8.568 -3.470 1.00 92.31 182 SER A CA 1
ATOM 1396 C C . SER A 1 182 ? -7.997 9.617 -3.787 1.00 92.31 182 SER A C 1
ATOM 1398 O O . SER A 1 182 ? -8.206 10.803 -3.516 1.00 92.31 182 SER A O 1
ATOM 1400 N N . SER A 1 183 ? -6.862 9.211 -4.352 1.00 87.75 183 SER A N 1
ATOM 1401 C CA . SER A 1 183 ? -5.766 10.135 -4.670 1.00 87.75 183 SER A CA 1
ATOM 1402 C C . SER A 1 183 ? -6.134 11.160 -5.755 1.00 87.75 183 SER A C 1
ATOM 1404 O O . SER A 1 183 ? -5.645 12.288 -5.716 1.00 87.75 183 SER A O 1
ATOM 1406 N N . ASP A 1 184 ? -7.042 10.812 -6.676 1.00 81.06 184 ASP A N 1
ATOM 1407 C CA . ASP A 1 184 ? -7.520 11.707 -7.748 1.00 81.06 184 ASP A CA 1
ATOM 1408 C C . ASP A 1 184 ? -8.252 12.954 -7.213 1.00 81.06 184 ASP A C 1
ATOM 1410 O O . ASP A 1 184 ? -8.172 14.034 -7.795 1.00 81.06 184 ASP A O 1
ATOM 1414 N N . SER A 1 185 ? -8.905 12.840 -6.055 1.00 70.00 185 SER A N 1
ATOM 1415 C CA . SER A 1 185 ? -9.688 13.917 -5.446 1.00 70.00 185 SER A CA 1
ATOM 1416 C C . SER A 1 185 ? -8.833 15.036 -4.844 1.00 70.00 185 SER A C 1
ATOM 1418 O O . SER A 1 185 ? -9.302 16.166 -4.708 1.00 70.00 185 SER A O 1
ATOM 1420 N N . LYS A 1 186 ? -7.567 14.747 -4.515 1.00 56.03 186 LYS A N 1
ATOM 1421 C CA . LYS A 1 186 ? -6.603 15.735 -4.007 1.00 56.03 186 LYS A CA 1
ATOM 1422 C C . LYS A 1 186 ? -5.665 16.254 -5.107 1.00 56.03 186 LYS A C 1
ATOM 1424 O O . LYS A 1 186 ? -5.101 17.333 -4.954 1.00 56.03 186 LYS A O 1
ATOM 1429 N N . TYR A 1 187 ? -5.563 15.528 -6.224 1.00 49.72 187 TYR A N 1
ATOM 1430 C CA . TYR A 1 187 ? -4.704 15.844 -7.366 1.00 49.72 187 TYR A CA 1
ATOM 1431 C C . TYR A 1 187 ? -5.433 15.560 -8.693 1.00 49.72 187 TYR A C 1
ATOM 1433 O O . TYR A 1 187 ? -5.072 14.630 -9.410 1.00 49.72 187 TYR A O 1
ATOM 1441 N N . PRO A 1 188 ? -6.436 16.373 -9.080 1.00 45.53 188 PRO A N 1
ATOM 1442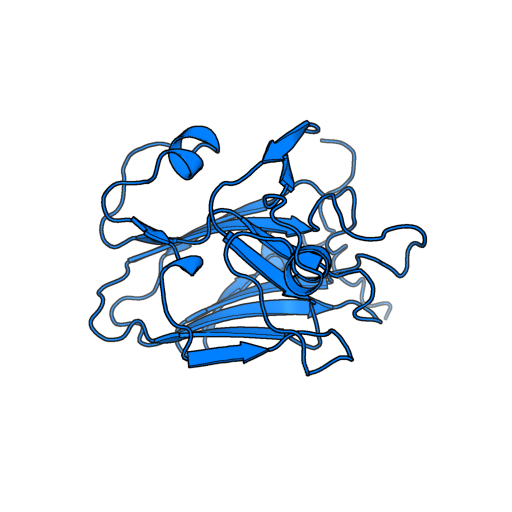 C CA . PRO A 1 188 ? -7.197 16.163 -10.320 1.00 45.53 188 PRO A CA 1
ATOM 1443 C C . PRO A 1 188 ? -6.347 16.323 -11.596 1.00 45.53 188 PRO A C 1
ATOM 1445 O O . PRO A 1 188 ? -6.827 16.070 -12.697 1.00 45.53 188 PRO A O 1
ATOM 1448 N N . LYS A 1 189 ? -5.093 16.767 -11.446 1.00 40.03 189 LYS A N 1
ATOM 1449 C CA . LYS A 1 189 ? -4.069 16.915 -12.484 1.00 40.03 189 LYS A CA 1
ATOM 1450 C C . LYS A 1 189 ? -2.716 16.344 -12.028 1.00 40.03 189 LYS A C 1
ATOM 1452 O O . LYS A 1 189 ? -1.705 16.858 -12.465 1.00 40.03 189 LYS A O 1
ATOM 1457 N N . GLY A 1 190 ? -2.689 15.398 -11.086 1.00 43.03 190 GLY A N 1
ATOM 1458 C CA . GLY A 1 190 ? -1.453 14.872 -10.484 1.00 43.03 190 GLY A CA 1
ATOM 1459 C C . GLY A 1 190 ? -0.560 15.874 -9.773 1.00 43.03 190 GLY A C 1
ATOM 1460 O O . GLY A 1 190 ? -0.876 17.057 -9.629 1.00 43.03 190 GLY A O 1
ATOM 1461 N N . ILE A 1 191 ? 0.545 15.352 -9.241 1.00 40.56 191 ILE A N 1
ATOM 1462 C CA . ILE A 1 191 ? 1.605 16.151 -8.628 1.00 40.56 191 ILE A CA 1
ATOM 1463 C C . ILE A 1 191 ? 2.485 16.667 -9.766 1.00 40.56 191 ILE A C 1
ATOM 1465 O O . ILE A 1 191 ? 3.254 15.905 -10.351 1.00 40.56 191 ILE A O 1
ATOM 1469 N N . LYS A 1 192 ? 2.371 17.962 -10.066 1.00 33.06 192 LYS A N 1
ATOM 1470 C CA . LYS A 1 192 ? 3.312 18.646 -10.952 1.00 33.06 192 LYS A CA 1
ATOM 1471 C C . LYS A 1 192 ? 4.702 18.706 -10.316 1.00 33.06 192 LYS A C 1
ATOM 1473 O O . LYS A 1 192 ? 4.839 18.782 -9.100 1.00 33.06 192 LYS A O 1
ATOM 1478 N N . TYR A 1 193 ? 5.709 18.662 -11.177 1.00 35.38 193 TYR A N 1
ATOM 1479 C CA . TYR A 1 193 ? 7.142 18.532 -10.902 1.00 35.38 193 TYR A CA 1
ATOM 1480 C C . TYR A 1 193 ? 7.784 19.748 -10.181 1.00 35.38 193 TYR A C 1
ATOM 1482 O O . TYR A 1 193 ? 8.985 19.753 -9.933 1.00 35.38 193 TYR A O 1
ATOM 1490 N N . ASP A 1 194 ? 7.017 20.773 -9.814 1.00 29.61 194 ASP A N 1
ATOM 1491 C CA . ASP A 1 194 ? 7.542 22.112 -9.540 1.00 29.61 194 ASP A CA 1
ATOM 1492 C C . ASP A 1 194 ? 6.867 22.856 -8.362 1.00 29.61 194 ASP A C 1
ATOM 1494 O O . ASP A 1 194 ? 6.629 24.062 -8.429 1.00 29.61 194 ASP A O 1
ATOM 1498 N N . THR A 1 195 ? 6.632 22.166 -7.237 1.00 34.53 195 THR A N 1
ATOM 1499 C CA . THR A 1 195 ? 6.430 22.810 -5.914 1.00 34.53 195 THR A CA 1
ATOM 1500 C C . THR A 1 195 ? 7.199 22.118 -4.807 1.00 34.53 195 THR A C 1
ATOM 1502 O O . THR A 1 195 ? 7.057 20.877 -4.714 1.00 34.53 195 THR A O 1
#

pLDDT: mean 86.91, std 16.55, range [28.02, 98.81]

Secondary structure (DSSP, 8-state):
--------B-TTPPPEEEEEEPPTT--EEEEEEEESS--TT-EEEEEEEEEESS---SPP-HHHHHH--TTEEEGGGS--SEE--S-S-TT--PEESS-HHHHHTT--PPEEEEETTEEEEESSEEEEE-BTTEEEEEE-TTS---EEEEEEEE-TTS--SSTTSS-EEEEEEEETTEEEEEGGGT-TT---S--

Foldseek 3Di:
DPPPQAQAAALQAAWDKDKFWADFQFFKKKKKWAFDPALALQWKKFFLKWFAQDDDPDDDDLVCSQVDDVRIDAPLVDDWPDWFARDPPPVFGKDWQDTGVCVSVVDPAGFWGQHPNDIDGGRTIIIGTAHNHTMTMHGCGPVNTTIIITTIHRGNPGDRVDRSHNRISWMFMDTPNHTRDIPCVVRVRGDDPDD